Protein AF-A0A5J5B5D8-F1 (afdb_monomer)

pLDDT: mean 81.41, std 15.1, range [39.22, 98.0]

Foldseek 3Di:
DDDDPDDPVVVVVVVVVVVVVVVDDPDDDDDQPPQLCVLPVVLVVDPDDDPDDDDLVVVLCQQPVLVVVVQPPDDPDDPDPQDDQDADAAQVVLVLLQAAEAEDPPGSHQLDWDDDPRYTYGHADEDDPNVLSSLSSLLSVLVPDPPVDASSSLLSLVNVLRHLQALVSQVVCVVNNNYHYPVPGSRVVNVSSVSSNPPRDDDSVRRRCSVVRVVSVVSSPPPVSSVVSVCCVPQVPDPVSVVVVVVVVVVVVVVVVVVVVVVVD

Radius of gyration: 27.46 Å; Cα contacts (8 Å, |Δi|>4): 261; chains: 1; bounding box: 63×44×117 Å

Solvent-accessible surface area (backbone atoms only — not comparable to full-atom values): 15504 Å² total; per-residue (Å²): 136,83,83,81,81,76,53,77,68,58,55,50,53,51,51,55,49,54,62,46,55,80,76,46,75,76,96,68,88,80,76,73,56,67,71,57,39,73,74,46,55,68,57,74,52,76,90,70,81,84,88,66,100,57,65,70,66,49,54,52,44,66,58,38,50,61,38,59,75,69,48,76,76,88,72,95,74,64,100,66,78,83,74,75,76,68,77,58,66,30,46,61,56,36,43,57,31,43,40,40,78,41,55,36,86,85,62,87,22,77,73,53,68,46,73,56,98,56,33,43,28,33,29,58,41,80,43,45,89,60,46,63,30,55,52,52,52,51,35,51,53,49,69,66,47,63,88,90,57,78,44,64,66,47,45,46,41,46,52,48,19,40,33,20,72,36,32,75,21,34,50,47,38,35,75,54,55,28,36,46,73,68,71,80,46,39,52,60,54,13,51,50,34,46,54,66,41,48,80,61,87,80,55,74,92,64,44,83,57,51,66,47,30,52,52,51,47,58,51,50,70,35,62,67,43,28,50,51,31,46,47,43,60,74,40,66,70,41,75,65,48,49,50,52,50,51,52,53,52,52,52,52,53,52,50,54,53,52,52,53,51,67,74,77,105

Mean predicted aligned error: 12.09 Å

InterPro domains:
  IPR004158 Protein of unknown function DUF247, plant [PF03140] (29-57)
  IPR004158 Protein of unknown function DUF247, plant [PF03140] (78-254)
  IPR004158 Protein of unknown function DUF247, plant [PTHR31170] (82-265)

Structure (mmCIF, N/CA/C/O backbone):
data_AF-A0A5J5B5D8-F1
#
_entry.id   AF-A0A5J5B5D8-F1
#
loop_
_atom_site.group_PDB
_atom_site.id
_atom_site.type_symbol
_atom_site.label_atom_id
_atom_site.label_alt_id
_atom_site.la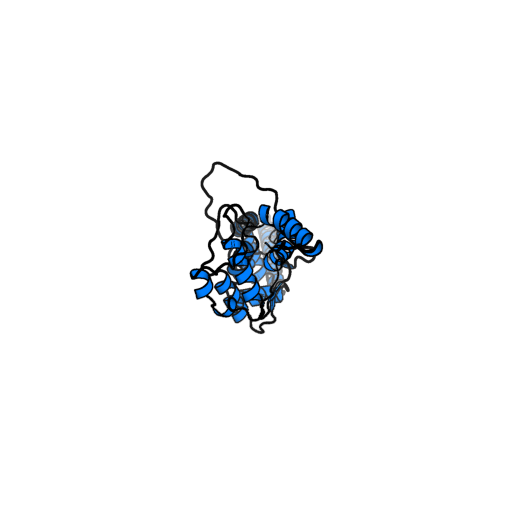bel_comp_id
_atom_site.label_asym_id
_atom_site.label_entity_id
_atom_site.label_seq_id
_atom_site.pdbx_PDB_ins_code
_atom_site.Cartn_x
_atom_site.Cartn_y
_atom_site.Cartn_z
_atom_site.occupancy
_atom_site.B_iso_or_equiv
_atom_site.auth_seq_id
_atom_site.auth_comp_id
_atom_site.auth_asym_id
_atom_site.auth_atom_id
_atom_site.pdbx_PDB_model_num
ATOM 1 N N . MET A 1 1 ? 31.562 15.566 -61.104 1.00 39.22 1 MET A N 1
ATOM 2 C CA . MET A 1 1 ? 30.805 16.076 -59.943 1.00 39.22 1 MET A CA 1
ATOM 3 C C . MET A 1 1 ? 29.350 15.753 -60.197 1.00 39.22 1 MET A C 1
ATOM 5 O O . MET A 1 1 ? 28.747 16.382 -61.049 1.00 39.22 1 MET A O 1
ATOM 9 N N . THR A 1 2 ? 28.842 14.687 -59.589 1.00 39.53 2 THR A N 1
ATOM 10 C CA . THR A 1 2 ? 27.428 14.305 -59.672 1.00 39.53 2 THR A CA 1
ATOM 11 C C . THR A 1 2 ? 26.681 15.023 -58.555 1.00 39.53 2 THR A C 1
ATOM 13 O O . THR A 1 2 ? 26.958 14.767 -57.385 1.00 39.53 2 THR A O 1
ATOM 16 N N . GLU A 1 3 ? 25.791 15.947 -58.915 1.00 50.03 3 GLU A N 1
ATOM 17 C CA . GLU A 1 3 ? 24.854 16.582 -57.986 1.00 50.03 3 GLU A CA 1
ATOM 18 C C . GLU A 1 3 ? 23.903 15.518 -57.426 1.00 50.03 3 GLU A C 1
ATOM 20 O O . GLU A 1 3 ? 23.152 14.884 -58.165 1.00 50.03 3 GLU A O 1
ATOM 25 N N . GLN A 1 4 ? 23.961 15.293 -56.113 1.00 52.03 4 GLN A N 1
ATOM 26 C CA . GLN A 1 4 ? 22.942 14.534 -55.395 1.00 52.03 4 GLN A CA 1
ATOM 27 C C . GLN A 1 4 ? 21.689 15.405 -55.286 1.00 52.03 4 GLN A C 1
ATOM 29 O O . GLN A 1 4 ? 21.619 16.305 -54.451 1.00 52.03 4 GLN A O 1
ATOM 34 N N . THR A 1 5 ? 20.692 15.148 -56.130 1.00 54.69 5 THR A N 1
ATOM 35 C CA . THR A 1 5 ? 19.353 15.721 -55.971 1.00 54.69 5 THR A CA 1
ATOM 36 C C . THR A 1 5 ? 18.637 14.967 -54.853 1.00 54.69 5 THR A C 1
ATOM 38 O O . THR A 1 5 ? 18.134 13.866 -55.071 1.00 54.69 5 THR A O 1
ATOM 41 N N . SER A 1 6 ? 18.657 15.528 -53.642 1.00 61.41 6 SER A N 1
ATOM 42 C CA . SER A 1 6 ? 17.895 15.012 -52.498 1.00 61.41 6 SER A CA 1
ATOM 43 C C . SER A 1 6 ? 16.389 15.126 -52.776 1.00 61.41 6 SER A C 1
ATOM 45 O O . SER A 1 6 ? 15.934 16.153 -53.283 1.00 61.41 6 SER A O 1
ATOM 47 N N . ASP A 1 7 ? 15.624 14.071 -52.488 1.00 76.19 7 ASP A N 1
ATOM 48 C CA . ASP A 1 7 ? 14.173 14.020 -52.709 1.00 76.19 7 ASP A CA 1
ATOM 49 C C . ASP A 1 7 ? 13.466 15.022 -51.763 1.00 76.19 7 ASP A C 1
ATOM 51 O O . ASP A 1 7 ? 13.840 15.126 -50.586 1.00 76.19 7 ASP A O 1
ATOM 55 N N . PRO A 1 8 ? 12.450 15.776 -52.222 1.00 67.62 8 PRO A N 1
ATOM 56 C CA . PRO A 1 8 ? 11.652 16.664 -51.370 1.00 67.62 8 PRO A CA 1
ATOM 57 C C . PRO A 1 8 ? 11.069 15.997 -50.112 1.00 67.62 8 PRO A C 1
ATOM 59 O O . PRO A 1 8 ? 10.838 16.687 -49.117 1.00 67.62 8 PRO A O 1
ATOM 62 N N . ILE A 1 9 ? 10.848 14.677 -50.114 1.00 62.62 9 ILE A N 1
ATOM 63 C CA . ILE A 1 9 ? 10.417 13.938 -48.918 1.00 62.62 9 ILE A CA 1
ATOM 64 C C . ILE A 1 9 ? 11.554 13.839 -47.891 1.00 62.62 9 ILE A C 1
ATOM 66 O O . ILE A 1 9 ? 11.313 14.070 -46.707 1.00 62.62 9 ILE A O 1
ATOM 70 N N . SER A 1 10 ? 12.791 13.557 -48.320 1.00 57.12 10 SER A N 1
ATOM 71 C CA . SER A 1 10 ? 13.953 13.510 -47.415 1.00 57.12 10 SER A CA 1
ATOM 72 C C . SER A 1 10 ? 14.243 14.865 -46.775 1.00 57.12 10 SER A C 1
ATOM 74 O O . SER A 1 10 ? 14.475 14.922 -45.573 1.00 57.12 10 SER A O 1
ATOM 76 N N . ILE A 1 11 ? 14.122 15.956 -47.538 1.00 66.44 11 ILE A N 1
ATOM 77 C CA . ILE A 1 11 ? 14.364 17.317 -47.032 1.00 66.44 11 ILE A CA 1
ATOM 78 C C . ILE A 1 11 ? 13.383 17.664 -45.901 1.00 66.44 11 ILE A C 1
ATOM 80 O O . ILE A 1 11 ? 13.790 18.206 -44.879 1.00 66.44 11 ILE A O 1
ATOM 84 N N . ARG A 1 12 ? 12.105 17.284 -46.038 1.00 67.44 12 ARG A N 1
ATOM 85 C CA . ARG A 1 12 ? 11.085 17.522 -45.002 1.00 67.44 12 ARG A CA 1
ATOM 86 C C . ARG A 1 12 ? 11.309 16.710 -43.733 1.00 67.44 12 ARG A C 1
ATOM 88 O O . ARG A 1 12 ? 11.132 17.240 -42.644 1.00 67.44 12 ARG A O 1
ATOM 95 N N . ILE A 1 13 ? 11.707 15.445 -43.865 1.00 65.94 13 ILE A N 1
ATOM 96 C CA . ILE A 1 13 ? 12.023 14.605 -42.703 1.00 65.94 13 ILE A CA 1
ATOM 97 C C . ILE A 1 13 ? 13.244 15.168 -41.969 1.00 65.94 13 ILE A C 1
ATOM 99 O O . ILE A 1 13 ? 13.236 15.231 -40.743 1.00 65.94 13 ILE A O 1
ATOM 103 N N . ASP A 1 14 ? 14.267 15.609 -42.700 1.00 69.12 14 ASP A N 1
ATOM 104 C CA . ASP A 1 14 ? 15.473 16.192 -42.111 1.00 69.12 14 ASP A CA 1
ATOM 105 C C . ASP A 1 14 ? 15.182 17.527 -41.406 1.00 69.12 14 ASP A C 1
ATOM 107 O O . ASP A 1 14 ? 15.700 17.768 -40.315 1.00 69.12 14 ASP A O 1
ATOM 111 N N . GLU A 1 15 ? 14.312 18.370 -41.972 1.00 71.31 15 GLU A N 1
ATOM 112 C CA . GLU A 1 15 ? 13.832 19.607 -41.339 1.00 71.31 15 GLU A CA 1
ATOM 113 C C . GLU A 1 15 ? 13.012 19.322 -40.068 1.00 71.31 15 GLU A C 1
ATOM 115 O O . GLU A 1 15 ? 13.286 19.902 -39.011 1.00 71.31 15 GLU A O 1
ATOM 120 N N . ASP A 1 16 ? 12.069 18.375 -40.125 1.00 65.50 16 ASP A N 1
ATOM 121 C CA . ASP A 1 16 ? 11.261 17.955 -38.972 1.00 65.50 16 ASP A CA 1
ATOM 122 C C . ASP A 1 16 ? 12.144 17.352 -37.858 1.00 65.50 16 ASP A C 1
ATOM 124 O O . ASP A 1 16 ? 11.977 17.662 -36.672 1.00 65.50 16 ASP A O 1
ATOM 128 N N . LEU A 1 17 ? 13.150 16.545 -38.220 1.00 56.44 17 LEU A N 1
ATOM 129 C CA . LEU A 1 17 ? 14.136 15.982 -37.290 1.00 56.44 17 LEU A CA 1
ATOM 130 C C . LEU A 1 17 ? 15.078 17.047 -36.715 1.00 56.44 17 LEU A C 1
ATOM 132 O O . LEU A 1 17 ? 15.439 16.964 -35.538 1.00 56.44 17 LEU A O 1
ATOM 136 N N . ALA A 1 18 ? 15.466 18.058 -37.495 1.00 63.94 18 ALA A N 1
ATOM 137 C CA . ALA A 1 18 ? 16.314 19.155 -37.033 1.00 63.94 18 ALA A CA 1
ATOM 138 C C . ALA A 1 18 ? 15.607 19.994 -35.959 1.00 63.94 18 ALA A C 1
ATOM 140 O O . ALA A 1 18 ? 16.215 20.310 -34.929 1.00 63.94 18 ALA A O 1
ATOM 141 N N . HIS A 1 19 ? 14.310 20.268 -36.145 1.00 60.00 19 HIS A N 1
ATOM 142 C CA . HIS A 1 19 ? 13.475 20.942 -35.151 1.00 60.00 19 HIS A CA 1
ATOM 143 C C . HIS A 1 19 ? 13.310 20.111 -33.869 1.00 60.00 19 HIS A C 1
ATOM 145 O O . HIS A 1 19 ? 13.460 20.651 -32.768 1.00 60.00 19 HIS A O 1
ATOM 151 N N . LEU A 1 20 ? 13.119 18.793 -33.990 1.00 51.50 20 LEU A N 1
ATOM 152 C CA . LEU A 1 20 ? 13.069 17.868 -32.851 1.00 51.50 20 LEU A CA 1
ATOM 153 C C . LEU A 1 20 ? 14.421 17.755 -32.117 1.00 51.50 20 LEU A C 1
ATOM 155 O O . LEU A 1 20 ? 14.445 17.683 -30.887 1.00 51.50 20 LEU A O 1
ATOM 159 N N . SER A 1 21 ? 15.555 17.806 -32.826 1.00 51.94 21 SER A N 1
ATOM 160 C CA . SER A 1 21 ? 16.896 17.631 -32.234 1.00 51.94 21 SER A CA 1
ATOM 161 C C . SER A 1 21 ? 17.314 18.760 -31.284 1.00 51.94 21 SER A C 1
ATOM 163 O O . SER A 1 21 ? 18.118 18.540 -30.381 1.00 51.94 21 SER A O 1
ATOM 165 N N . SER A 1 22 ? 16.733 19.955 -31.441 1.00 51.44 22 SER A N 1
ATOM 166 C CA . SER A 1 22 ? 16.973 21.086 -30.533 1.00 51.44 22 SER A CA 1
ATOM 167 C C . SER A 1 22 ? 16.293 20.919 -29.166 1.00 51.44 22 SER A C 1
ATOM 169 O O . SER A 1 22 ? 16.703 21.552 -28.193 1.00 51.44 22 SER A O 1
ATOM 171 N N . THR A 1 23 ? 15.280 20.047 -29.082 1.00 51.31 23 THR A N 1
ATOM 172 C CA . THR A 1 23 ? 14.459 19.824 -27.877 1.00 51.31 23 THR A CA 1
ATOM 173 C C . THR A 1 23 ? 14.688 18.435 -27.266 1.00 51.31 23 THR A C 1
ATOM 175 O O . THR A 1 23 ? 14.514 18.240 -26.064 1.00 51.31 23 THR A O 1
ATOM 178 N N . ILE A 1 24 ? 15.118 17.458 -28.069 1.00 50.69 24 ILE A N 1
ATOM 179 C CA . ILE A 1 24 ? 15.308 16.071 -27.644 1.00 50.69 24 ILE A CA 1
ATOM 180 C C . ILE A 1 24 ? 16.773 15.851 -27.259 1.00 50.69 24 ILE A C 1
ATOM 182 O O . ILE A 1 24 ? 17.665 15.790 -28.104 1.00 50.69 24 ILE A O 1
ATOM 186 N N . SER A 1 25 ? 17.013 15.697 -25.953 1.00 53.78 25 SER A N 1
ATOM 187 C CA . SER A 1 25 ? 18.246 15.097 -25.429 1.00 53.78 25 SER A CA 1
ATOM 188 C C . SER A 1 25 ? 18.567 13.830 -26.226 1.00 53.78 25 SER A C 1
ATOM 190 O O . SER A 1 25 ? 17.670 13.013 -26.438 1.00 53.78 25 SER A O 1
ATOM 192 N N . LYS A 1 26 ? 19.821 13.683 -26.680 1.00 51.84 26 LYS A N 1
ATOM 193 C CA . LYS A 1 26 ? 20.288 12.563 -27.517 1.00 51.84 26 LYS A CA 1
ATOM 194 C C . LYS A 1 26 ? 19.641 11.234 -27.082 1.00 51.84 26 LYS A C 1
ATOM 196 O O . LYS A 1 26 ? 19.636 10.943 -25.883 1.00 51.84 26 LYS A O 1
ATOM 201 N N . PRO A 1 27 ? 19.121 10.416 -28.017 1.00 52.62 27 PRO A N 1
ATOM 202 C CA . PRO A 1 27 ? 18.518 9.139 -27.667 1.00 52.62 27 PRO A CA 1
ATOM 203 C C . PRO A 1 27 ? 19.563 8.267 -26.967 1.00 52.62 27 PRO A C 1
ATOM 205 O O . PRO A 1 27 ? 20.612 7.934 -27.521 1.00 52.62 27 PRO A O 1
ATOM 208 N N . HIS A 1 28 ? 19.283 7.934 -25.712 1.00 58.38 28 HIS A N 1
ATOM 209 C CA . HIS A 1 28 ? 20.161 7.159 -24.852 1.00 58.38 28 HIS A CA 1
ATOM 210 C C . HIS A 1 28 ? 19.354 6.024 -24.230 1.00 58.38 28 HIS A C 1
ATOM 212 O O . HIS A 1 28 ? 18.314 6.251 -23.618 1.00 58.38 28 HIS A O 1
ATOM 218 N N . ILE A 1 29 ? 19.842 4.793 -24.384 1.00 65.81 29 ILE A N 1
ATOM 219 C CA . ILE A 1 29 ? 19.325 3.650 -23.632 1.00 65.81 29 ILE A CA 1
ATOM 220 C C . ILE A 1 29 ? 19.958 3.731 -22.247 1.00 65.81 29 ILE A C 1
ATOM 222 O O . ILE A 1 29 ? 21.164 3.529 -22.087 1.00 65.81 29 ILE A O 1
ATOM 226 N N . PHE A 1 30 ? 19.157 4.089 -21.247 1.00 67.62 30 PHE A N 1
ATOM 227 C CA . PHE A 1 30 ? 19.654 4.233 -19.887 1.00 67.62 30 PHE A CA 1
ATOM 228 C C . PHE A 1 30 ? 19.947 2.869 -19.280 1.00 67.62 30 PHE A C 1
ATOM 230 O O . PHE A 1 30 ? 19.103 1.975 -19.249 1.00 67.62 30 PHE A O 1
ATOM 237 N N . ARG A 1 31 ? 21.166 2.716 -18.763 1.00 78.31 31 ARG A N 1
ATOM 238 C CA . ARG A 1 31 ? 21.542 1.520 -18.020 1.00 78.31 31 ARG A CA 1
ATOM 239 C C . ARG A 1 31 ? 21.007 1.631 -16.596 1.00 78.31 31 ARG A C 1
ATOM 241 O O . ARG A 1 31 ? 21.319 2.590 -15.891 1.00 78.31 31 ARG A O 1
ATOM 248 N N . VAL A 1 32 ? 20.242 0.631 -16.166 1.00 83.81 32 VAL A N 1
ATOM 249 C CA . VAL A 1 32 ? 19.737 0.536 -14.789 1.00 83.81 32 VAL A CA 1
ATOM 250 C C . VAL A 1 32 ? 20.922 0.539 -13.808 1.00 83.81 32 VAL A C 1
ATOM 252 O O . VAL A 1 32 ? 21.857 -0.251 -13.993 1.00 83.81 32 VAL A O 1
ATOM 255 N N . PRO A 1 33 ? 20.917 1.390 -12.761 1.00 84.62 33 PRO A N 1
ATOM 256 C CA . PRO A 1 33 ? 21.964 1.393 -11.746 1.00 84.62 33 PRO A CA 1
ATOM 257 C C . PRO A 1 33 ? 22.171 0.010 -11.119 1.00 84.62 33 PRO A C 1
ATOM 259 O O . PRO A 1 33 ? 21.209 -0.654 -10.731 1.00 84.62 33 PRO A O 1
ATOM 262 N N . ALA A 1 34 ? 23.433 -0.395 -10.936 1.00 85.38 34 ALA A N 1
ATOM 263 C CA . ALA A 1 34 ? 23.787 -1.734 -10.449 1.00 85.38 34 ALA A CA 1
ATOM 264 C C . ALA A 1 34 ? 23.092 -2.111 -9.127 1.00 85.38 34 ALA A C 1
ATOM 266 O O . ALA A 1 34 ? 22.677 -3.252 -8.950 1.00 85.38 34 ALA A O 1
ATOM 267 N N . ARG A 1 35 ? 22.899 -1.141 -8.220 1.00 86.06 35 ARG A N 1
ATOM 268 C CA . ARG A 1 35 ? 22.212 -1.363 -6.937 1.00 86.06 35 ARG A CA 1
ATOM 269 C C . ARG A 1 35 ? 20.751 -1.796 -7.079 1.00 86.06 35 ARG A C 1
ATOM 271 O O . ARG A 1 35 ? 20.292 -2.553 -6.237 1.00 86.06 35 ARG A O 1
ATOM 278 N N . LEU A 1 36 ? 20.048 -1.315 -8.108 1.00 84.19 36 LEU A N 1
ATOM 279 C CA . LEU A 1 36 ? 18.663 -1.702 -8.381 1.00 84.19 36 LEU A CA 1
ATOM 280 C C . LEU A 1 36 ? 18.622 -3.062 -9.084 1.00 84.19 36 LEU A C 1
ATOM 282 O O . LEU A 1 36 ? 17.852 -3.931 -8.687 1.00 84.19 36 LEU A O 1
ATOM 286 N N . ARG A 1 37 ? 19.507 -3.269 -10.072 1.00 85.81 37 ARG A N 1
ATOM 287 C CA . ARG A 1 37 ? 19.589 -4.525 -10.834 1.00 85.81 37 ARG A CA 1
ATOM 288 C C . ARG A 1 37 ? 19.916 -5.737 -9.956 1.00 85.81 37 ARG A C 1
ATOM 290 O O . ARG A 1 37 ? 19.395 -6.811 -10.217 1.00 85.81 37 ARG A O 1
ATOM 297 N N . LEU A 1 38 ? 20.723 -5.566 -8.904 1.00 87.19 38 LEU A N 1
ATOM 298 C CA . LEU A 1 38 ? 21.093 -6.656 -7.989 1.00 87.19 38 LEU A CA 1
ATOM 299 C C . LEU A 1 38 ? 19.892 -7.254 -7.228 1.00 87.19 38 LEU A C 1
ATOM 301 O O . LEU A 1 38 ? 19.964 -8.397 -6.795 1.00 87.19 38 LEU A O 1
ATOM 305 N N . GLU A 1 39 ? 18.809 -6.498 -7.030 1.00 86.69 39 GLU A N 1
ATOM 306 C CA . GLU A 1 39 ? 17.638 -6.978 -6.277 1.00 86.69 39 GLU A CA 1
ATOM 307 C C . GLU A 1 39 ? 16.778 -7.961 -7.075 1.00 86.69 39 GLU A C 1
ATOM 309 O O . GLU A 1 39 ? 16.204 -8.895 -6.510 1.00 86.69 39 GLU A O 1
ATOM 314 N N . ASN A 1 40 ? 16.664 -7.735 -8.383 1.00 84.31 40 ASN A N 1
ATOM 315 C CA . ASN A 1 40 ? 15.938 -8.595 -9.306 1.00 84.31 40 ASN A CA 1
ATOM 316 C C . ASN A 1 40 ? 16.436 -8.327 -10.731 1.00 84.31 40 ASN A C 1
ATOM 318 O O . ASN A 1 40 ? 15.986 -7.384 -11.377 1.00 84.31 40 ASN A O 1
ATOM 322 N N . GLU A 1 41 ? 17.387 -9.128 -11.206 1.00 86.94 41 GLU A N 1
ATOM 323 C CA . G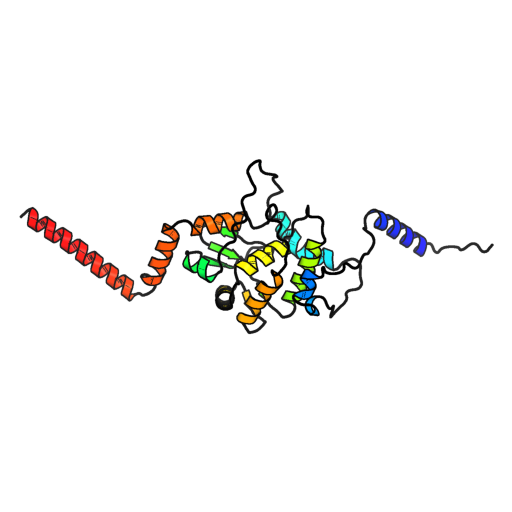LU A 1 41 ? 17.975 -8.928 -12.531 1.00 86.94 41 GLU A CA 1
ATOM 324 C C . GLU A 1 41 ? 16.969 -9.188 -13.661 1.00 86.94 41 GLU A C 1
ATOM 326 O O . GLU A 1 41 ? 16.926 -8.414 -14.619 1.00 86.94 41 GLU A O 1
ATOM 331 N N . GLN A 1 42 ? 16.126 -10.212 -13.498 1.00 86.00 42 GLN A N 1
ATOM 332 C CA . GLN A 1 42 ? 15.108 -10.616 -14.472 1.00 86.00 42 GLN A CA 1
ATOM 333 C C . GLN A 1 42 ? 14.063 -9.518 -14.704 1.00 86.00 42 GLN A C 1
ATOM 335 O O . GLN A 1 42 ? 13.637 -9.311 -15.830 1.00 86.00 42 GLN A O 1
ATOM 340 N N . ALA A 1 43 ? 13.728 -8.720 -13.682 1.00 83.38 43 ALA A N 1
ATOM 341 C CA . ALA A 1 43 ? 12.796 -7.594 -13.829 1.00 83.38 43 ALA A CA 1
ATOM 342 C C . ALA A 1 43 ? 13.295 -6.467 -14.761 1.00 83.38 43 ALA A C 1
ATOM 344 O O . ALA A 1 43 ? 12.520 -5.588 -15.142 1.00 83.38 43 ALA A O 1
ATOM 345 N N . TYR A 1 44 ? 14.587 -6.470 -15.103 1.00 82.44 44 TYR A N 1
ATOM 346 C CA . TYR A 1 44 ? 15.208 -5.536 -16.047 1.00 82.44 44 TYR A CA 1
ATOM 347 C C . TYR A 1 44 ? 15.679 -6.230 -17.329 1.00 82.44 44 TYR A C 1
ATOM 349 O O . TYR A 1 44 ? 16.392 -5.618 -18.132 1.00 82.44 44 TYR A O 1
ATOM 357 N N . GLU A 1 45 ? 15.357 -7.511 -17.495 1.00 81.88 45 GLU A N 1
ATOM 358 C CA . GLU A 1 45 ? 15.532 -8.227 -18.746 1.00 81.88 45 GLU A CA 1
ATOM 359 C C . GLU A 1 45 ? 14.257 -8.026 -19.572 1.00 81.88 45 GLU A C 1
ATOM 361 O O . GLU A 1 45 ? 13.168 -8.388 -19.129 1.00 81.88 45 GLU A O 1
ATOM 366 N N . PRO A 1 46 ? 14.341 -7.353 -20.729 1.00 71.12 46 PRO A N 1
ATOM 367 C CA . PRO A 1 46 ? 13.145 -7.043 -21.487 1.00 71.12 46 PRO A CA 1
ATOM 368 C C . PRO A 1 46 ? 12.595 -8.314 -22.139 1.00 71.12 46 PRO A C 1
ATOM 370 O O . PRO A 1 46 ? 13.207 -8.857 -23.055 1.00 71.12 46 PRO A O 1
ATOM 373 N N . GLU A 1 47 ? 11.410 -8.750 -21.716 1.00 68.56 47 GLU A N 1
ATOM 374 C CA . GLU A 1 47 ? 10.665 -9.815 -22.406 1.00 68.56 47 GLU A CA 1
ATOM 375 C C . GLU A 1 47 ? 10.080 -9.316 -23.736 1.00 68.56 47 GLU A C 1
ATOM 377 O O . GLU A 1 47 ? 9.993 -10.051 -24.719 1.00 68.56 47 GLU A O 1
ATOM 382 N N . ILE A 1 48 ? 9.710 -8.032 -23.779 1.00 63.72 48 ILE A N 1
ATOM 383 C CA . ILE A 1 48 ? 9.189 -7.337 -24.955 1.00 63.72 48 ILE A CA 1
ATOM 384 C C . ILE A 1 48 ? 9.898 -5.984 -25.051 1.00 63.72 48 ILE A C 1
ATOM 386 O O . ILE A 1 48 ? 9.904 -5.203 -24.100 1.00 63.72 48 ILE A O 1
ATOM 390 N N . VAL A 1 49 ? 10.487 -5.685 -26.212 1.00 61.78 49 VAL A N 1
ATOM 391 C CA . VAL A 1 49 ? 11.127 -4.390 -26.485 1.00 61.78 49 VAL A CA 1
ATOM 392 C C . VAL A 1 49 ? 10.244 -3.592 -27.436 1.00 61.78 49 VAL A C 1
ATOM 394 O O . VAL A 1 49 ? 10.138 -3.913 -28.618 1.00 61.78 49 VAL A O 1
ATOM 397 N N . ALA A 1 50 ? 9.633 -2.521 -26.932 1.00 55.94 50 ALA A N 1
ATOM 398 C CA . ALA A 1 50 ? 8.961 -1.546 -27.781 1.00 55.94 50 ALA A CA 1
ATOM 399 C C . ALA A 1 50 ? 10.008 -0.603 -28.399 1.00 55.94 50 ALA A C 1
ATOM 401 O O . ALA A 1 50 ? 10.609 0.218 -27.704 1.00 55.94 50 ALA A O 1
ATOM 402 N N . ILE A 1 51 ? 10.249 -0.736 -29.704 1.00 55.31 51 ILE A N 1
ATOM 403 C CA . ILE A 1 51 ? 11.174 0.124 -30.451 1.00 55.31 51 ILE A CA 1
ATOM 404 C C . ILE A 1 51 ? 10.384 1.322 -30.992 1.00 55.31 51 ILE A C 1
ATOM 406 O O . ILE A 1 51 ? 9.657 1.201 -31.974 1.00 55.31 51 ILE A O 1
ATOM 410 N N . GLY A 1 52 ? 10.517 2.478 -30.338 1.00 52.53 52 GLY A N 1
ATOM 411 C CA . GLY A 1 52 ? 9.899 3.735 -30.769 1.00 52.53 52 GLY A CA 1
ATOM 412 C C . GLY A 1 52 ? 10.093 4.879 -29.759 1.00 52.53 52 GLY A C 1
ATOM 413 O O . GLY A 1 52 ? 10.411 4.610 -28.599 1.00 52.53 52 GLY A O 1
ATOM 414 N N . PRO A 1 53 ? 9.904 6.155 -30.154 1.00 48.84 53 PRO A N 1
ATOM 415 C CA . PRO A 1 53 ? 10.288 7.316 -29.336 1.00 48.84 53 PRO A CA 1
ATOM 416 C C . PRO A 1 53 ? 9.477 7.535 -28.044 1.00 48.84 53 PRO A C 1
ATOM 418 O O . PRO A 1 53 ? 9.788 8.458 -27.297 1.00 48.84 53 PRO A O 1
ATOM 421 N N . TYR A 1 54 ? 8.428 6.746 -27.775 1.00 51.19 54 TYR A N 1
ATOM 422 C CA . TYR A 1 54 ? 7.301 7.244 -26.974 1.00 51.19 54 TYR A CA 1
ATOM 423 C C . TYR A 1 54 ? 6.914 6.453 -25.716 1.00 51.19 54 TYR A C 1
ATOM 425 O O . TYR A 1 54 ? 6.048 6.904 -24.981 1.00 51.19 54 TYR A O 1
ATOM 433 N N . HIS A 1 55 ? 7.512 5.313 -25.379 1.00 56.25 55 HIS A N 1
ATOM 434 C CA . HIS A 1 55 ? 6.824 4.425 -24.422 1.00 56.25 55 HIS A CA 1
ATOM 435 C C . HIS A 1 55 ? 7.054 4.716 -22.927 1.00 56.25 55 HIS A C 1
ATOM 437 O O . HIS A 1 55 ? 6.114 4.631 -22.143 1.00 56.25 55 HIS A O 1
ATOM 443 N N . HIS A 1 56 ? 8.260 5.103 -22.504 1.00 56.81 56 HIS A N 1
ATOM 444 C CA . HIS A 1 56 ? 8.558 5.226 -21.065 1.00 56.81 56 HIS A CA 1
ATOM 445 C C . HIS A 1 56 ? 8.052 6.540 -20.455 1.00 56.81 56 HIS A C 1
ATOM 447 O O . HIS A 1 56 ? 7.497 6.537 -19.357 1.00 56.81 56 HIS A O 1
ATOM 453 N N . GLY A 1 57 ? 8.194 7.649 -21.190 1.00 62.88 57 GLY A N 1
ATOM 454 C CA . GLY A 1 57 ? 7.671 8.950 -20.772 1.00 62.88 57 GLY A CA 1
ATOM 455 C C . GLY A 1 57 ? 6.147 8.955 -20.685 1.00 62.88 57 GLY A C 1
ATOM 456 O O . GLY A 1 57 ? 5.615 9.415 -19.686 1.00 62.88 57 GLY A O 1
ATOM 457 N N . LEU A 1 58 ? 5.455 8.356 -21.664 1.00 64.75 58 LEU A N 1
ATOM 458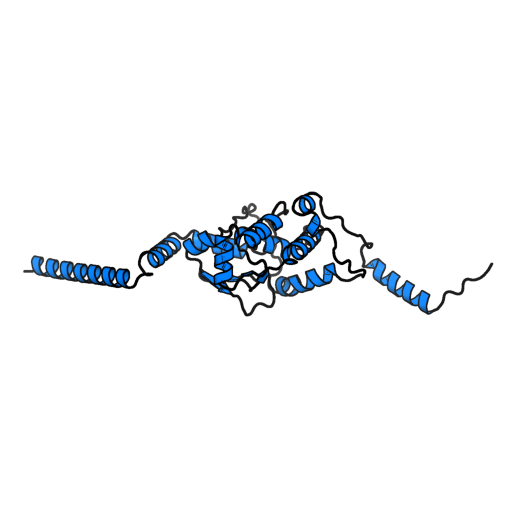 C CA . LEU A 1 58 ? 3.990 8.315 -21.689 1.00 64.75 58 LEU A CA 1
ATOM 459 C C . LEU A 1 58 ? 3.397 7.491 -20.544 1.00 64.75 58 LEU A C 1
ATOM 461 O O . LEU A 1 58 ? 2.424 7.925 -19.942 1.00 64.75 58 LEU A O 1
ATOM 465 N N . ILE A 1 59 ? 3.962 6.323 -20.207 1.00 65.88 59 ILE A N 1
ATOM 466 C CA . ILE A 1 59 ? 3.453 5.530 -19.072 1.00 65.88 59 ILE A CA 1
ATOM 467 C C . ILE A 1 59 ? 3.659 6.303 -17.767 1.00 65.88 59 ILE A C 1
ATOM 469 O O . ILE A 1 59 ? 2.730 6.416 -16.971 1.00 65.88 59 ILE A O 1
ATOM 473 N N . HIS A 1 60 ? 4.848 6.879 -17.558 1.00 74.44 60 HIS A N 1
ATOM 474 C CA . HIS A 1 60 ? 5.106 7.708 -16.378 1.00 74.44 60 HIS A CA 1
ATOM 475 C C . HIS A 1 60 ? 4.155 8.911 -16.313 1.00 74.44 60 HIS A C 1
ATOM 477 O O . HIS A 1 60 ? 3.562 9.160 -15.266 1.00 74.44 60 HIS A O 1
ATOM 483 N N . GLU A 1 61 ? 3.936 9.594 -17.437 1.00 72.50 61 GLU A N 1
ATOM 484 C CA . GLU A 1 61 ? 3.022 10.729 -17.555 1.00 72.50 61 GLU A CA 1
ATOM 485 C C . GLU A 1 61 ? 1.567 10.328 -17.290 1.00 72.50 61 GLU A C 1
ATOM 487 O O . GLU A 1 61 ? 0.889 11.002 -16.524 1.00 72.50 61 GLU A O 1
ATOM 492 N N . VAL A 1 62 ? 1.084 9.201 -17.815 1.00 72.25 62 VAL A N 1
ATOM 493 C CA . VAL A 1 62 ? -0.274 8.698 -17.538 1.00 72.25 62 VAL A CA 1
ATOM 494 C C . VAL A 1 62 ? -0.453 8.367 -16.055 1.00 72.25 62 VAL A C 1
ATOM 496 O O . VAL A 1 62 ? -1.468 8.732 -15.466 1.00 72.25 62 VAL A O 1
ATOM 499 N N . PHE A 1 63 ? 0.534 7.724 -15.424 1.00 71.56 63 PHE A N 1
ATOM 500 C CA . PHE A 1 63 ? 0.479 7.412 -13.991 1.00 71.56 63 PHE A CA 1
ATOM 501 C C . PHE A 1 63 ? 0.548 8.667 -13.108 1.00 71.56 63 PHE A C 1
ATOM 503 O O . PHE A 1 63 ? -0.097 8.719 -12.057 1.00 71.56 63 PHE A O 1
ATOM 510 N N . CYS A 1 64 ? 1.338 9.666 -13.512 1.00 78.81 64 CYS A N 1
ATOM 511 C CA . CYS A 1 64 ? 1.710 10.783 -12.647 1.00 78.81 64 CYS A CA 1
ATOM 512 C C . CYS A 1 64 ? 0.975 12.093 -12.934 1.00 78.81 64 CYS A C 1
ATOM 514 O O . CYS A 1 64 ? 0.884 12.906 -12.022 1.00 78.81 64 CYS A O 1
ATOM 516 N N . SER A 1 65 ? 0.463 12.335 -14.142 1.00 75.19 65 SER A N 1
ATOM 517 C CA . SER A 1 65 ? -0.153 13.618 -14.537 1.00 75.19 65 SER A CA 1
ATOM 518 C C . SER A 1 65 ? -1.356 13.967 -13.665 1.00 75.19 65 SER A C 1
ATOM 520 O O . SER A 1 65 ? -1.373 15.023 -13.034 1.00 75.19 65 SER A O 1
ATOM 522 N N . SER A 1 66 ? -2.298 13.033 -13.518 1.00 75.88 66 SER A N 1
ATOM 523 C CA . SER A 1 66 ? -3.473 13.212 -12.661 1.00 75.88 66 SER A CA 1
ATOM 524 C C . SER A 1 66 ? -3.108 13.407 -11.188 1.00 75.88 66 SER A C 1
ATOM 526 O O . SER A 1 66 ? -3.796 14.133 -10.477 1.00 75.88 66 SER A O 1
ATOM 528 N N . PHE A 1 67 ? -2.006 12.812 -10.719 1.00 79.19 67 PHE A N 1
ATOM 529 C CA . PHE A 1 67 ? -1.520 13.018 -9.354 1.00 79.19 67 PHE A CA 1
ATOM 530 C C . PHE A 1 67 ? -0.804 14.360 -9.179 1.00 79.19 67 PHE A C 1
ATOM 532 O O . PHE A 1 67 ? -1.007 15.043 -8.177 1.00 79.19 67 PHE A O 1
ATOM 539 N N . ALA A 1 68 ? 0.013 14.762 -10.151 1.00 76.06 68 ALA A N 1
ATOM 540 C CA . ALA A 1 68 ? 0.783 15.999 -10.114 1.00 76.06 68 ALA A CA 1
ATOM 541 C C . ALA A 1 68 ? -0.122 17.236 -10.016 1.00 76.06 68 ALA A C 1
ATOM 543 O O . ALA A 1 68 ? 0.243 18.196 -9.344 1.00 76.06 68 ALA A O 1
ATOM 544 N N . GLU A 1 69 ? -1.313 17.193 -10.620 1.00 73.19 69 GLU A N 1
ATOM 545 C CA . GLU A 1 69 ? -2.337 18.239 -10.491 1.00 73.19 69 GLU A CA 1
ATOM 546 C C . GLU A 1 69 ? -2.967 18.306 -9.087 1.00 73.19 69 GLU A C 1
ATOM 548 O O . GLU A 1 69 ? -3.402 19.371 -8.647 1.00 73.19 69 GLU A O 1
ATOM 553 N N . MET A 1 70 ? -3.011 17.183 -8.360 1.00 71.69 70 MET A N 1
ATOM 554 C CA . MET A 1 70 ? -3.591 17.099 -7.011 1.00 71.69 70 MET A CA 1
ATOM 555 C C . MET A 1 70 ? -2.613 17.501 -5.909 1.00 71.69 70 MET A C 1
ATOM 557 O O . MET A 1 70 ? -3.029 17.902 -4.815 1.00 71.69 70 MET A O 1
ATOM 561 N N . VAL A 1 71 ? -1.311 17.366 -6.161 1.00 69.19 71 VAL A N 1
ATOM 562 C CA . VAL A 1 71 ? -0.281 17.780 -5.211 1.00 69.19 71 VAL A CA 1
ATOM 563 C C . VAL A 1 71 ? -0.180 19.308 -5.257 1.00 69.19 71 VAL A C 1
ATOM 565 O O . VAL A 1 71 ? 0.045 19.874 -6.326 1.00 69.19 71 VAL A O 1
ATOM 568 N N . PRO A 1 72 ? -0.341 20.016 -4.121 1.00 60.31 72 PRO A N 1
ATOM 569 C CA . PRO A 1 72 ? -0.271 21.470 -4.120 1.00 60.31 72 PRO A CA 1
ATOM 570 C C . PRO A 1 72 ? 1.068 21.950 -4.701 1.00 60.31 72 PRO A C 1
ATOM 572 O O . PRO A 1 72 ? 2.106 21.338 -4.419 1.00 60.31 72 PRO A O 1
ATOM 575 N N . PRO A 1 73 ? 1.065 23.047 -5.484 1.00 54.19 73 PRO A N 1
ATOM 576 C CA . PRO A 1 73 ? 2.272 23.565 -6.104 1.00 54.19 73 PRO A CA 1
ATOM 577 C C . PRO A 1 73 ? 3.329 23.846 -5.041 1.00 54.19 73 PRO A C 1
ATOM 579 O O . PRO A 1 73 ? 3.031 24.308 -3.937 1.00 54.19 73 PRO A O 1
ATOM 582 N N . ARG A 1 74 ? 4.571 23.514 -5.400 1.00 57.75 74 ARG A N 1
ATOM 583 C CA . ARG A 1 74 ? 5.763 23.573 -4.553 1.00 57.75 74 ARG A CA 1
ATOM 584 C C . ARG A 1 74 ? 5.776 24.861 -3.735 1.00 57.75 74 ARG A C 1
ATOM 586 O O . ARG A 1 74 ? 6.002 25.937 -4.281 1.00 57.75 74 ARG A O 1
ATOM 593 N N . VAL A 1 75 ? 5.604 24.745 -2.423 1.00 46.44 75 VAL A N 1
ATOM 594 C CA . VAL A 1 75 ? 6.003 25.816 -1.518 1.00 46.44 75 VAL A CA 1
ATOM 595 C C . VAL A 1 75 ? 7.389 25.443 -1.001 1.00 46.44 75 VAL A C 1
ATOM 597 O O . VAL A 1 75 ? 7.501 24.462 -0.262 1.00 46.44 75 VAL A O 1
ATOM 600 N N . PRO A 1 76 ? 8.460 26.162 -1.374 1.00 45.56 76 PRO A N 1
ATOM 601 C CA . PRO A 1 76 ? 9.688 26.102 -0.606 1.00 45.56 76 PRO A CA 1
ATOM 602 C C . PRO A 1 76 ? 9.398 26.754 0.753 1.00 45.56 76 PRO A C 1
ATOM 604 O O . PRO A 1 76 ? 9.465 27.967 0.911 1.00 45.56 76 PRO A O 1
ATOM 607 N N . GLU A 1 77 ? 9.014 25.959 1.742 1.00 49.25 77 GLU A N 1
ATOM 608 C CA . GLU A 1 77 ? 9.001 26.366 3.148 1.00 49.25 77 GLU A CA 1
ATOM 609 C C . GLU A 1 77 ? 9.995 25.464 3.878 1.00 49.25 77 GLU A C 1
ATOM 611 O O . GLU A 1 77 ? 10.042 24.268 3.622 1.00 49.25 77 GLU A O 1
ATOM 616 N N . ARG A 1 78 ? 10.814 25.910 4.824 1.00 44.94 78 ARG A N 1
ATOM 617 C CA . ARG A 1 78 ? 11.073 27.202 5.472 1.00 44.94 78 ARG A CA 1
ATOM 618 C C . ARG A 1 78 ? 12.347 26.947 6.289 1.00 44.94 78 ARG A C 1
ATOM 620 O O . ARG A 1 78 ? 12.611 25.804 6.655 1.00 44.94 78 ARG A O 1
ATOM 627 N N . ASN A 1 79 ? 13.098 27.992 6.624 1.00 45.56 79 ASN A N 1
ATOM 628 C CA . ASN A 1 79 ? 14.165 27.928 7.626 1.00 45.56 79 ASN A CA 1
ATOM 629 C C . ASN A 1 79 ? 13.686 27.201 8.898 1.00 45.56 79 ASN A C 1
ATOM 631 O O . ASN A 1 79 ? 12.833 27.703 9.628 1.00 45.56 79 ASN A O 1
ATOM 635 N N . GLY A 1 80 ? 14.231 26.016 9.138 1.00 45.88 80 GLY A N 1
ATOM 636 C CA . GLY A 1 80 ? 13.916 25.140 10.260 1.00 45.88 80 GLY A CA 1
ATOM 637 C C . GLY A 1 80 ? 14.448 23.759 9.908 1.00 45.88 80 GLY A C 1
ATOM 638 O O . GLY A 1 80 ? 14.104 23.247 8.849 1.00 45.88 80 GLY A O 1
ATOM 639 N N . GLY A 1 81 ? 15.365 23.224 10.721 1.00 48.19 81 GLY A N 1
ATOM 640 C CA . GLY A 1 81 ? 16.144 22.023 10.398 1.00 48.19 81 GLY A CA 1
ATOM 641 C C . GLY A 1 81 ? 15.298 20.897 9.805 1.00 48.19 81 GLY A C 1
ATOM 642 O O . GLY A 1 81 ? 14.161 20.705 10.233 1.00 48.19 81 GLY A O 1
ATOM 643 N N . ASN A 1 82 ? 15.857 20.191 8.814 1.00 50.03 82 ASN A N 1
ATOM 644 C CA . ASN A 1 82 ? 15.185 19.106 8.100 1.00 50.03 82 ASN A CA 1
ATOM 645 C C . ASN A 1 82 ? 14.487 18.176 9.103 1.00 50.03 82 ASN A C 1
ATOM 647 O O . ASN A 1 82 ? 15.190 17.484 9.845 1.00 50.03 82 ASN A O 1
ATOM 651 N N . PRO A 1 83 ? 13.142 18.148 9.164 1.00 56.22 83 PRO A N 1
ATOM 652 C CA . PRO A 1 83 ? 12.471 17.160 9.981 1.00 56.22 83 PRO A CA 1
ATOM 653 C C . PRO A 1 83 ? 12.806 15.798 9.381 1.00 56.22 83 PRO A C 1
ATOM 655 O O . PRO A 1 83 ? 12.532 15.536 8.209 1.00 56.22 83 PRO A O 1
ATOM 658 N N . GLU A 1 84 ? 13.464 14.961 10.173 1.00 66.50 84 GLU A N 1
ATOM 659 C CA . GLU A 1 84 ? 13.740 13.577 9.819 1.00 66.50 84 GLU A CA 1
ATOM 660 C C . GLU A 1 84 ? 12.411 12.905 9.434 1.00 66.50 84 GLU A C 1
ATOM 662 O O . GLU A 1 84 ? 11.403 13.057 10.132 1.00 66.50 84 GLU A O 1
ATOM 667 N N . LEU A 1 85 ? 12.368 12.252 8.268 1.00 76.25 85 LEU A N 1
ATOM 668 C CA . LEU A 1 85 ? 11.139 11.652 7.754 1.00 76.25 85 LEU A CA 1
ATOM 669 C C . LEU A 1 85 ? 10.739 10.481 8.658 1.00 76.25 85 LEU A C 1
ATOM 671 O O . LEU A 1 85 ? 11.281 9.384 8.550 1.00 76.25 85 LEU A O 1
ATOM 675 N N . GLU A 1 86 ? 9.775 10.712 9.545 1.00 86.56 86 GLU A N 1
ATOM 676 C CA . GLU A 1 86 ? 9.218 9.662 10.392 1.00 86.56 86 GLU A CA 1
ATOM 677 C C . GLU A 1 86 ? 8.263 8.791 9.562 1.00 86.56 86 GLU A C 1
ATOM 679 O O . GLU A 1 86 ? 7.171 9.219 9.176 1.00 86.56 86 GLU A O 1
ATOM 684 N N . PHE A 1 87 ? 8.684 7.561 9.265 1.00 89.88 87 PHE A N 1
ATOM 685 C CA . PHE A 1 87 ? 7.858 6.600 8.537 1.00 89.88 87 PHE A CA 1
ATOM 686 C C . PHE A 1 87 ? 6.611 6.207 9.335 1.00 89.88 87 PHE A C 1
ATOM 688 O O . PHE A 1 87 ? 6.609 6.179 10.566 1.00 89.88 87 PHE A O 1
ATOM 695 N N . ILE A 1 88 ? 5.537 5.881 8.616 1.00 94.06 88 ILE A N 1
ATOM 696 C CA . ILE A 1 88 ? 4.356 5.257 9.218 1.00 94.06 88 ILE A CA 1
ATOM 697 C C . ILE A 1 88 ? 4.636 3.795 9.567 1.00 94.06 88 ILE A C 1
ATOM 699 O O . ILE A 1 88 ? 5.533 3.155 9.019 1.00 94.06 88 ILE A O 1
ATOM 703 N N . LYS A 1 89 ? 3.820 3.263 10.474 1.00 95.06 89 LYS A N 1
ATOM 704 C CA . LYS A 1 89 ? 3.813 1.843 10.841 1.00 95.06 89 LYS A CA 1
ATOM 705 C C . LYS A 1 89 ? 3.103 0.990 9.782 1.00 95.06 89 LYS A C 1
ATOM 707 O O . LYS A 1 89 ? 2.368 1.526 8.953 1.00 95.06 89 LYS A O 1
ATOM 712 N N . CYS A 1 90 ? 3.252 -0.333 9.851 1.00 96.75 90 CYS A N 1
ATOM 713 C CA . CYS A 1 90 ? 2.581 -1.246 8.922 1.00 96.75 90 CYS A CA 1
ATOM 714 C C . CYS A 1 90 ? 1.066 -1.347 9.162 1.00 96.75 90 CYS A C 1
ATOM 716 O O . CYS A 1 90 ? 0.551 -0.971 10.221 1.00 96.75 90 CYS A O 1
ATOM 718 N N . THR A 1 91 ? 0.338 -1.908 8.191 1.00 97.50 91 THR A N 1
ATOM 719 C CA . THR A 1 91 ? -1.132 -2.054 8.224 1.00 97.50 91 THR A CA 1
ATOM 720 C C . THR A 1 91 ? -1.642 -2.620 9.546 1.00 97.50 91 THR A C 1
ATOM 722 O O . THR A 1 91 ? -2.617 -2.124 10.120 1.00 97.50 91 THR A O 1
ATOM 725 N N . THR A 1 92 ? -0.995 -3.673 10.048 1.00 96.00 92 THR A N 1
ATOM 726 C CA . THR A 1 92 ? -1.362 -4.323 11.305 1.00 96.00 92 THR A CA 1
ATOM 727 C C . THR A 1 92 ? -1.324 -3.358 12.473 1.00 96.00 92 THR A C 1
ATOM 729 O O . THR A 1 92 ? -2.309 -3.255 13.205 1.00 96.00 92 THR A O 1
ATOM 732 N N . GLU A 1 93 ? -0.218 -2.643 12.622 1.00 95.44 93 GLU A N 1
ATOM 733 C CA . GLU A 1 93 ? 0.002 -1.722 13.728 1.00 95.44 93 GLU A CA 1
ATOM 734 C C . GLU A 1 93 ? -0.874 -0.475 13.616 1.00 95.44 93 GLU A C 1
ATOM 736 O O . GLU A 1 93 ? -1.438 -0.037 14.617 1.00 95.44 93 GLU A O 1
ATOM 741 N N . LEU A 1 94 ? -1.055 0.066 12.408 1.00 96.38 94 LEU A N 1
ATOM 742 C CA . LEU A 1 94 ? -1.947 1.205 12.174 1.00 96.38 94 LEU A CA 1
ATOM 743 C C . LEU A 1 94 ? -3.389 0.860 12.549 1.00 96.38 94 LEU A C 1
ATOM 745 O O . LEU A 1 94 ? -4.055 1.621 13.255 1.00 96.38 94 LEU A O 1
ATOM 749 N N . ARG A 1 95 ? -3.865 -0.322 12.148 1.00 94.44 95 ARG A N 1
ATOM 750 C CA . ARG A 1 95 ? -5.187 -0.817 12.546 1.00 94.44 95 ARG A CA 1
ATOM 751 C C . ARG A 1 95 ? -5.292 -0.973 14.062 1.00 94.44 95 ARG A C 1
ATOM 753 O O . ARG A 1 95 ? -6.313 -0.621 14.651 1.00 94.44 95 ARG A O 1
ATOM 760 N N . ASP A 1 96 ? -4.252 -1.495 14.702 1.00 90.94 96 ASP A N 1
ATOM 761 C CA . ASP A 1 96 ? -4.217 -1.669 16.156 1.00 90.94 96 ASP A CA 1
ATOM 762 C C . ASP A 1 96 ? -4.149 -0.313 16.897 1.00 90.94 96 ASP A C 1
ATOM 764 O O . ASP A 1 96 ? -4.646 -0.199 18.019 1.00 90.94 96 ASP A O 1
ATOM 768 N N . ALA A 1 97 ? -3.644 0.737 16.241 1.00 92.81 97 ALA A N 1
ATOM 769 C CA . ALA A 1 97 ? -3.693 2.131 16.689 1.00 92.81 97 ALA A CA 1
ATOM 770 C C . ALA A 1 97 ? -5.032 2.844 16.393 1.00 92.81 97 ALA A C 1
ATOM 772 O O . ALA A 1 97 ? -5.198 4.016 16.736 1.00 92.81 97 ALA A O 1
ATOM 773 N N . GLY A 1 98 ? -6.004 2.149 15.794 1.00 92.75 98 GLY A N 1
ATOM 774 C CA . GLY A 1 98 ? -7.350 2.666 15.536 1.00 92.75 98 GLY A CA 1
ATOM 775 C C . GLY A 1 98 ? -7.569 3.262 14.149 1.00 92.75 98 GLY A C 1
ATOM 776 O O . GLY A 1 98 ? -8.659 3.776 13.892 1.00 92.75 98 GLY A O 1
ATOM 777 N N . ILE A 1 99 ? -6.583 3.178 13.253 1.00 96.25 99 ILE A N 1
ATOM 778 C CA . ILE A 1 99 ? -6.755 3.605 11.864 1.00 96.25 99 ILE A CA 1
ATOM 779 C C . ILE A 1 99 ? -7.640 2.607 11.124 1.00 96.25 99 ILE A C 1
ATOM 781 O O . ILE A 1 99 ? -7.510 1.389 11.254 1.00 96.25 99 ILE A O 1
ATOM 785 N N . LYS A 1 100 ? -8.561 3.142 10.329 1.00 96.44 100 LYS A N 1
ATOM 786 C CA . LYS A 1 100 ? -9.425 2.368 9.440 1.00 96.44 100 LYS A CA 1
ATOM 787 C C . LYS A 1 100 ? -8.934 2.502 8.012 1.00 96.44 100 LYS A C 1
ATOM 789 O O . LYS A 1 100 ? -8.499 3.574 7.613 1.00 96.44 100 LYS A O 1
ATOM 794 N N . PHE A 1 101 ? -9.086 1.437 7.247 1.00 97.25 101 PHE A N 1
ATOM 795 C CA . PHE A 1 101 ? -8.734 1.392 5.836 1.00 97.25 101 PHE A CA 1
ATOM 796 C C . PHE A 1 101 ? -10.004 1.404 4.996 1.00 97.25 101 PHE A C 1
ATOM 798 O O . PHE A 1 101 ? -10.989 0.755 5.363 1.00 97.25 101 PHE A O 1
ATOM 805 N N . LYS A 1 102 ? -9.998 2.168 3.906 1.00 96.69 102 LYS A N 1
ATOM 806 C CA . LYS A 1 102 ? -11.081 2.199 2.920 1.00 96.69 102 LYS A CA 1
ATOM 807 C C . LYS A 1 102 ? -10.520 2.346 1.512 1.00 96.69 102 LYS A C 1
ATOM 809 O O . LYS A 1 102 ? -9.483 2.974 1.324 1.00 96.69 102 LYS A O 1
ATOM 814 N N . ILE A 1 103 ? -11.258 1.819 0.546 1.00 95.81 103 ILE A N 1
ATOM 815 C CA . ILE A 1 103 ? -11.000 2.058 -0.871 1.00 95.81 103 ILE A CA 1
ATOM 816 C C . ILE A 1 103 ? -11.331 3.520 -1.186 1.00 95.81 103 ILE A C 1
ATOM 818 O O . ILE A 1 103 ? -12.334 4.054 -0.700 1.00 95.81 103 ILE A O 1
ATOM 822 N N . LEU A 1 104 ? -10.484 4.162 -1.984 1.00 93.12 104 LEU A N 1
ATOM 823 C CA . LEU A 1 104 ? -10.784 5.437 -2.620 1.00 93.12 104 LEU A CA 1
ATOM 824 C C . LEU A 1 104 ? -11.322 5.170 -4.030 1.00 93.12 104 LEU A C 1
ATOM 826 O O . LEU A 1 104 ? -10.562 4.861 -4.936 1.00 93.12 104 LEU A O 1
ATOM 830 N N . THR A 1 105 ? -12.641 5.239 -4.205 1.00 83.44 105 THR A N 1
ATOM 831 C CA . THR A 1 105 ? -13.310 4.910 -5.479 1.00 83.44 105 THR A CA 1
ATOM 832 C C . THR A 1 105 ? -13.377 6.076 -6.465 1.00 83.44 105 THR A C 1
ATOM 834 O O . THR A 1 105 ? -13.640 5.861 -7.639 1.00 83.44 105 THR A O 1
ATOM 837 N N . GLU A 1 106 ? -13.171 7.307 -5.995 1.00 82.25 106 GLU A N 1
ATOM 838 C CA . GLU A 1 106 ? -13.354 8.538 -6.783 1.00 82.25 106 GLU A CA 1
ATOM 839 C C . GLU A 1 106 ? -12.031 9.129 -7.307 1.00 82.25 106 GLU A C 1
ATOM 841 O O . GLU A 1 106 ? -12.022 10.218 -7.876 1.00 82.25 106 GLU A O 1
ATOM 846 N N . SER A 1 107 ? -10.892 8.462 -7.094 1.00 76.88 107 SER A N 1
ATOM 847 C CA . SER A 1 107 ? -9.587 8.973 -7.526 1.00 76.88 107 SER A CA 1
ATOM 848 C C . SER A 1 107 ? -9.328 8.705 -9.004 1.00 76.88 107 SER A C 1
ATOM 850 O O . SER A 1 107 ? -9.487 7.582 -9.475 1.00 76.88 107 SER A O 1
ATOM 852 N N . THR A 1 108 ? -8.813 9.711 -9.709 1.00 79.12 108 THR A N 1
ATOM 853 C CA . THR A 1 108 ? -8.315 9.582 -11.089 1.00 79.12 108 THR A CA 1
ATOM 854 C C . THR A 1 108 ? -6.858 9.111 -11.163 1.00 79.12 108 THR A C 1
ATOM 856 O O . THR A 1 108 ? -6.344 8.880 -12.255 1.00 79.12 108 THR A O 1
ATOM 859 N N . SER A 1 109 ? -6.185 8.959 -10.016 1.00 86.31 109 SER A N 1
ATOM 860 C CA . SER A 1 109 ? -4.816 8.450 -9.921 1.00 86.31 109 SER A CA 1
ATOM 861 C C . SER A 1 109 ? -4.710 7.306 -8.919 1.00 86.31 109 SER A C 1
ATOM 863 O O . SER A 1 109 ? -5.233 7.392 -7.810 1.00 86.31 109 SER A O 1
ATOM 865 N N . LEU A 1 110 ? -3.943 6.279 -9.285 1.00 87.94 110 LEU A N 1
ATOM 866 C CA . LEU A 1 110 ? -3.531 5.181 -8.406 1.00 87.94 110 LEU A CA 1
ATOM 867 C C . LEU A 1 110 ? -2.644 5.653 -7.240 1.00 87.94 110 LEU A C 1
ATOM 869 O O . LEU A 1 110 ? -2.569 4.994 -6.208 1.00 87.94 110 LEU A O 1
ATOM 873 N N . LEU A 1 111 ? -2.008 6.817 -7.388 1.00 91.25 111 LEU A N 1
ATOM 874 C CA . LEU A 1 111 ? -1.097 7.405 -6.406 1.00 91.25 111 LEU A CA 1
ATOM 875 C C . LEU A 1 111 ? -1.836 8.262 -5.352 1.00 91.25 111 LEU A C 1
ATOM 877 O O . LEU A 1 111 ? -1.234 8.730 -4.390 1.00 91.25 111 LEU A O 1
ATOM 881 N N . ASP A 1 112 ? -3.147 8.493 -5.493 1.00 91.31 112 ASP A N 1
ATOM 882 C CA . ASP A 1 112 ? -3.891 9.406 -4.612 1.00 91.31 112 ASP A CA 1
ATOM 883 C C . ASP A 1 112 ? -4.220 8.784 -3.245 1.00 91.31 112 ASP A C 1
ATOM 885 O O . ASP A 1 112 ? -5.268 8.174 -3.049 1.00 91.31 112 ASP A O 1
ATOM 889 N N . ILE A 1 113 ? -3.340 8.968 -2.259 1.00 93.50 113 ILE A N 1
ATOM 890 C CA . ILE A 1 113 ? -3.548 8.476 -0.891 1.00 93.50 113 ILE A CA 1
ATOM 891 C C . ILE A 1 113 ? -4.008 9.604 0.032 1.00 93.50 113 ILE A C 1
ATOM 893 O O . ILE A 1 113 ? -3.318 10.608 0.226 1.00 93.50 113 ILE A O 1
ATOM 897 N N . LYS A 1 114 ? -5.147 9.397 0.703 1.00 94.12 114 LYS A N 1
ATOM 898 C CA . LYS A 1 114 ? -5.767 10.394 1.588 1.00 94.12 114 LYS A CA 1
ATOM 899 C C . LYS A 1 114 ? -5.914 9.879 3.010 1.00 94.12 114 LYS A C 1
ATOM 901 O O . LYS A 1 114 ? -6.290 8.734 3.242 1.00 94.12 114 LYS A O 1
ATOM 906 N N . PHE A 1 115 ? -5.680 10.754 3.985 1.00 95.56 115 PHE A N 1
ATOM 907 C CA . PHE A 1 115 ? -5.920 10.451 5.395 1.00 95.56 115 PHE A CA 1
ATOM 908 C C . PHE A 1 115 ? -6.805 11.507 6.050 1.00 95.56 115 PHE A C 1
ATOM 910 O O . PHE A 1 115 ? -6.414 12.666 6.195 1.00 95.56 115 PHE A O 1
ATOM 917 N N . GLU A 1 116 ? -7.986 11.080 6.492 1.00 95.06 116 GLU A N 1
ATOM 918 C CA . GLU A 1 116 ? -9.024 11.944 7.052 1.00 95.06 116 GLU A CA 1
ATOM 919 C C . GLU A 1 116 ? -9.643 11.281 8.284 1.00 95.06 116 GLU A C 1
ATOM 921 O O . GLU A 1 116 ? -10.171 10.172 8.214 1.00 95.06 116 GLU A O 1
ATOM 926 N N . ASN A 1 117 ? -9.605 11.965 9.431 1.00 90.62 117 ASN A N 1
ATOM 927 C CA . ASN A 1 117 ? -10.310 11.558 10.655 1.00 90.62 117 ASN A CA 1
ATOM 928 C C . ASN A 1 117 ? -10.051 10.102 11.107 1.00 90.62 117 ASN A C 1
ATOM 930 O O . ASN A 1 117 ? -10.958 9.415 11.577 1.00 90.62 117 ASN A O 1
ATOM 934 N N . GLY A 1 118 ? -8.807 9.624 10.987 1.00 93.88 118 GLY A N 1
ATOM 935 C CA . GLY A 1 118 ? -8.446 8.249 11.357 1.00 93.88 118 GLY A CA 1
ATOM 936 C C . GLY A 1 118 ? -8.784 7.204 10.291 1.00 93.88 118 GLY A C 1
ATOM 937 O O . GLY A 1 118 ? -8.693 6.010 10.564 1.00 93.88 118 GLY A O 1
ATOM 938 N N . VAL A 1 119 ? -9.181 7.626 9.091 1.00 97.06 119 VAL A N 1
ATOM 939 C CA . VAL A 1 119 ? -9.419 6.751 7.942 1.00 97.06 119 VAL A CA 1
ATOM 940 C C . VAL A 1 119 ? -8.350 7.015 6.888 1.00 97.06 119 VAL A C 1
ATOM 942 O O . VAL A 1 119 ? -8.237 8.133 6.389 1.00 97.06 119 VAL A O 1
ATOM 945 N N . LEU A 1 120 ? -7.584 5.982 6.554 1.00 98.00 120 LEU A N 1
ATOM 946 C CA . LEU A 1 120 ? -6.659 5.966 5.432 1.00 98.00 120 LEU A CA 1
ATOM 947 C C . LEU A 1 120 ? -7.395 5.409 4.207 1.00 98.00 120 LEU A C 1
ATOM 949 O O . LEU A 1 120 ? -7.862 4.267 4.219 1.00 98.00 120 LEU A O 1
ATOM 953 N N . LYS A 1 121 ? -7.553 6.253 3.190 1.00 96.81 121 LYS A N 1
ATOM 954 C CA . LYS A 1 121 ? -8.200 5.940 1.917 1.00 96.81 121 LYS A CA 1
ATOM 955 C C . LYS A 1 121 ? -7.116 5.724 0.865 1.00 96.81 121 LYS A C 1
ATOM 957 O O . LYS A 1 121 ? -6.280 6.607 0.679 1.00 96.81 121 LYS A O 1
ATOM 962 N N . ILE A 1 122 ? -7.132 4.561 0.225 1.00 96.44 122 ILE A N 1
ATOM 963 C CA . ILE A 1 122 ? -6.133 4.154 -0.770 1.00 96.44 122 ILE A CA 1
ATOM 964 C C . ILE A 1 122 ? -6.882 3.671 -2.021 1.00 96.44 122 ILE A C 1
ATOM 966 O O . ILE A 1 122 ? -7.862 2.931 -1.864 1.00 96.44 122 ILE A O 1
ATOM 970 N N . PRO A 1 123 ? -6.480 4.087 -3.234 1.00 94.44 123 PRO A N 1
ATOM 971 C CA . PRO A 1 123 ? -7.041 3.568 -4.473 1.00 94.44 123 PRO A CA 1
ATOM 972 C C . PRO A 1 123 ? -6.834 2.049 -4.564 1.00 94.44 123 PRO A C 1
ATOM 974 O O . PRO A 1 123 ? -5.828 1.541 -4.063 1.00 94.44 123 PRO A O 1
ATOM 977 N N . PRO A 1 124 ? -7.779 1.303 -5.157 1.00 94.12 124 PRO A N 1
ATOM 978 C CA . PRO A 1 124 ? -7.608 -0.129 -5.344 1.00 94.12 124 PRO A CA 1
ATOM 979 C C . PRO A 1 124 ? -6.486 -0.401 -6.355 1.00 94.12 124 PRO A C 1
ATOM 981 O O . PRO A 1 124 ? -6.343 0.317 -7.345 1.00 94.12 124 PRO A O 1
ATOM 984 N N . PHE A 1 125 ? -5.702 -1.446 -6.107 1.00 90.50 125 PHE A N 1
ATOM 985 C CA . PHE A 1 125 ? -4.525 -1.790 -6.894 1.00 90.50 125 PHE A CA 1
ATOM 986 C C . PHE A 1 125 ? -4.444 -3.298 -7.149 1.00 90.50 125 PHE A C 1
ATOM 988 O O . PHE A 1 125 ? -4.471 -4.089 -6.207 1.00 90.50 125 PHE A O 1
ATOM 995 N N . ILE A 1 126 ? -4.333 -3.685 -8.420 1.00 93.94 126 ILE A N 1
ATOM 996 C CA . ILE A 1 126 ? -4.159 -5.080 -8.837 1.00 93.94 126 ILE A CA 1
ATOM 997 C C . ILE A 1 126 ? -2.669 -5.417 -8.802 1.00 93.94 126 ILE A C 1
ATOM 999 O O . ILE A 1 126 ? -1.857 -4.660 -9.328 1.00 93.94 126 ILE A O 1
ATOM 1003 N N . VAL A 1 127 ? -2.329 -6.545 -8.183 1.00 95.69 127 VAL A N 1
ATOM 1004 C CA . VAL A 1 127 ? -0.969 -7.084 -8.124 1.00 95.69 127 VAL A CA 1
ATOM 1005 C C . VAL A 1 127 ? -0.920 -8.379 -8.921 1.00 95.69 127 VAL A C 1
ATOM 1007 O O . VAL A 1 127 ? -1.539 -9.367 -8.527 1.00 95.69 127 VAL A O 1
ATOM 1010 N N . ASP A 1 128 ? -0.162 -8.357 -10.010 1.00 94.19 128 ASP A N 1
ATOM 1011 C CA . ASP A 1 128 ? 0.048 -9.454 -10.957 1.00 94.19 128 ASP A CA 1
ATOM 1012 C C . ASP A 1 128 ? 1.547 -9.694 -11.225 1.00 94.19 128 ASP A C 1
ATOM 1014 O O . ASP A 1 128 ? 2.412 -9.018 -10.659 1.00 94.19 128 ASP A O 1
ATOM 1018 N N . ASP A 1 129 ? 1.863 -10.646 -12.106 1.00 90.31 129 ASP A N 1
ATOM 1019 C CA . ASP A 1 129 ? 3.246 -11.030 -12.426 1.00 90.31 129 ASP A CA 1
ATOM 1020 C C . ASP A 1 129 ? 4.073 -9.885 -13.046 1.00 90.31 129 ASP A C 1
ATOM 1022 O O . ASP A 1 129 ? 5.291 -9.819 -12.877 1.00 90.31 129 ASP A O 1
ATOM 1026 N N . ASN A 1 130 ? 3.421 -8.930 -13.718 1.00 89.81 130 ASN A N 1
ATOM 1027 C CA . ASN A 1 130 ? 4.089 -7.808 -14.387 1.00 89.81 130 ASN A CA 1
ATOM 1028 C C . ASN A 1 130 ? 4.366 -6.631 -13.448 1.00 89.81 130 ASN A C 1
ATOM 1030 O O . ASN A 1 130 ? 5.207 -5.773 -13.740 1.00 89.81 130 ASN A O 1
ATOM 1034 N N . THR A 1 131 ? 3.657 -6.577 -12.323 1.00 91.44 131 THR A N 1
ATOM 1035 C CA . THR A 1 131 ? 3.664 -5.453 -11.390 1.00 91.44 131 THR A CA 1
ATOM 1036 C C . THR A 1 131 ? 5.083 -5.077 -10.958 1.00 91.44 131 THR A C 1
ATOM 1038 O O . THR A 1 131 ? 5.473 -3.912 -11.066 1.00 91.44 131 THR A O 1
ATOM 1041 N N . GLU A 1 132 ? 5.899 -6.043 -10.527 1.00 91.31 132 GLU A N 1
ATOM 1042 C CA . GLU A 1 132 ? 7.261 -5.760 -10.057 1.00 91.31 132 GLU A CA 1
ATOM 1043 C C . GLU A 1 132 ? 8.137 -5.136 -11.152 1.00 91.31 132 GLU A C 1
ATOM 1045 O O . GLU A 1 132 ? 8.816 -4.135 -10.907 1.00 91.31 132 GLU A O 1
ATOM 1050 N N . SER A 1 133 ? 8.090 -5.696 -12.362 1.00 89.25 133 SER A N 1
ATOM 1051 C CA . SER A 1 133 ? 8.819 -5.204 -13.537 1.00 89.25 133 SER A CA 1
ATOM 1052 C C . SER A 1 133 ? 8.439 -3.759 -13.864 1.00 89.25 133 SER A C 1
ATOM 1054 O O . SER A 1 133 ? 9.312 -2.889 -13.970 1.00 89.25 133 SER A O 1
ATOM 1056 N N . ILE A 1 134 ? 7.137 -3.468 -13.950 1.00 87.50 134 ILE A N 1
ATOM 1057 C CA . ILE A 1 134 ? 6.631 -2.138 -14.307 1.00 87.50 134 ILE A CA 1
ATOM 1058 C C . ILE A 1 134 ? 7.133 -1.092 -13.307 1.00 87.50 134 ILE A C 1
ATOM 1060 O O . ILE A 1 134 ? 7.760 -0.104 -13.699 1.00 87.50 134 ILE A O 1
ATOM 1064 N N . PHE A 1 135 ? 6.923 -1.318 -12.007 1.00 90.75 135 PHE A N 1
ATOM 1065 C CA . PHE A 1 135 ? 7.323 -0.349 -10.985 1.00 90.75 135 PHE A CA 1
ATOM 1066 C C . PHE A 1 135 ? 8.841 -0.195 -10.890 1.00 90.75 135 PHE A C 1
ATOM 1068 O O . PHE A 1 135 ? 9.328 0.926 -10.744 1.00 90.75 135 PHE A O 1
ATOM 1075 N N . ARG A 1 136 ? 9.617 -1.274 -11.036 1.00 89.50 136 ARG A N 1
ATOM 1076 C CA . ARG A 1 136 ? 11.087 -1.203 -11.043 1.00 89.50 136 ARG A CA 1
ATOM 1077 C C . ARG A 1 136 ? 11.632 -0.376 -12.199 1.00 89.50 136 ARG A C 1
ATOM 1079 O O . ARG A 1 136 ? 12.574 0.394 -11.990 1.00 89.50 136 ARG A O 1
ATOM 1086 N N . ASN A 1 137 ? 11.050 -0.515 -13.385 1.00 87.56 137 ASN A N 1
ATOM 1087 C CA . ASN A 1 137 ? 11.435 0.267 -14.556 1.00 87.56 137 ASN A CA 1
ATOM 1088 C C . ASN A 1 137 ? 11.059 1.748 -14.388 1.00 87.56 137 ASN A C 1
ATOM 1090 O O . ASN A 1 137 ? 11.888 2.622 -14.650 1.00 87.56 137 ASN A O 1
ATOM 1094 N N . LEU A 1 138 ? 9.873 2.045 -13.844 1.00 87.25 138 LEU A N 1
ATOM 1095 C CA . LEU A 1 138 ? 9.462 3.417 -13.522 1.00 87.25 138 LEU A CA 1
ATOM 1096 C C . LEU A 1 138 ? 10.344 4.058 -12.439 1.00 87.25 138 LEU A C 1
ATOM 1098 O O . LEU A 1 138 ? 10.754 5.207 -12.581 1.00 87.25 138 LEU A O 1
ATOM 1102 N N . ILE A 1 139 ? 10.706 3.321 -11.386 1.00 88.38 139 ILE A N 1
ATOM 1103 C CA . ILE A 1 139 ? 11.631 3.800 -10.346 1.00 88.38 139 ILE A CA 1
ATOM 1104 C C . ILE A 1 139 ? 13.014 4.082 -10.939 1.00 88.38 139 ILE A C 1
ATOM 1106 O O . ILE A 1 139 ? 13.631 5.096 -10.611 1.00 88.38 139 ILE A O 1
ATOM 1110 N N . ALA A 1 140 ? 13.527 3.201 -11.804 1.00 86.25 140 ALA A N 1
ATOM 1111 C CA . ALA A 1 140 ? 14.807 3.423 -12.470 1.00 86.25 140 ALA A CA 1
ATOM 1112 C C . ALA A 1 140 ? 14.773 4.696 -13.333 1.00 86.25 140 ALA A C 1
ATOM 1114 O O . ALA A 1 140 ? 15.721 5.483 -13.290 1.00 86.25 140 ALA A O 1
ATOM 1115 N N . TYR A 1 141 ? 13.662 4.929 -14.039 1.00 84.00 141 TYR A N 1
ATOM 1116 C CA . TYR A 1 141 ? 13.416 6.155 -14.794 1.00 84.00 141 TYR A CA 1
ATOM 1117 C C . TYR A 1 141 ? 13.403 7.399 -13.887 1.00 84.00 141 TYR A C 1
ATOM 1119 O O . TYR A 1 141 ? 14.167 8.334 -14.117 1.00 84.00 141 TYR A O 1
ATOM 1127 N N . GLU A 1 142 ? 12.636 7.397 -12.792 1.00 85.38 142 GLU A N 1
ATOM 1128 C CA . GLU A 1 142 ? 12.574 8.527 -11.848 1.00 85.38 142 GLU A CA 1
ATOM 1129 C C . GLU A 1 142 ? 13.900 8.813 -11.133 1.00 85.38 142 GLU A C 1
ATOM 1131 O O . GLU A 1 142 ? 14.215 9.963 -10.822 1.00 85.38 142 GLU A O 1
ATOM 1136 N N . GLN A 1 143 ? 14.692 7.780 -10.841 1.00 82.62 143 GLN A N 1
ATOM 1137 C CA . GLN A 1 143 ? 15.996 7.943 -10.197 1.00 82.62 143 GLN A CA 1
ATOM 1138 C C . GLN A 1 143 ? 17.071 8.471 -11.144 1.00 82.62 143 GLN A C 1
ATOM 1140 O O . GLN A 1 143 ? 18.064 9.022 -10.665 1.00 82.62 143 GLN A O 1
ATOM 1145 N N . TYR A 1 144 ? 16.881 8.306 -12.452 1.00 80.62 144 TYR A N 1
ATOM 1146 C CA . TYR A 1 144 ? 17.738 8.912 -13.461 1.00 80.62 144 TYR A CA 1
ATOM 1147 C C . TYR A 1 144 ? 17.461 10.413 -13.625 1.00 80.62 144 TYR A C 1
ATOM 1149 O O . TYR A 1 144 ? 18.393 11.189 -13.844 1.00 80.62 144 TYR A O 1
ATOM 1157 N N . LEU A 1 145 ? 16.198 10.834 -13.495 1.00 77.38 145 LEU A N 1
ATOM 1158 C CA . LEU A 1 145 ? 15.830 12.242 -13.624 1.00 77.38 145 LEU A CA 1
ATOM 1159 C C . LEU A 1 145 ? 16.550 13.117 -12.576 1.00 77.38 145 LEU A C 1
ATOM 1161 O O . LEU A 1 145 ? 16.780 12.678 -11.440 1.00 77.38 145 LEU A O 1
ATOM 1165 N N . PRO A 1 146 ? 16.887 14.378 -12.923 1.00 75.38 146 PRO A N 1
ATOM 1166 C CA . PRO A 1 146 ? 17.463 15.328 -11.977 1.00 75.38 146 PRO A CA 1
ATOM 1167 C C . PRO A 1 146 ? 16.651 15.416 -10.680 1.00 75.38 146 PRO A C 1
ATOM 1169 O O . PRO A 1 146 ? 15.423 15.374 -10.701 1.00 75.38 146 PRO A O 1
ATOM 1172 N N . SER A 1 147 ? 17.322 15.621 -9.545 1.00 68.38 147 SER A N 1
ATOM 1173 C CA . SER A 1 147 ? 16.704 15.639 -8.205 1.00 68.38 147 SER A CA 1
ATOM 1174 C C . SER A 1 147 ? 15.621 16.708 -7.994 1.00 68.38 147 SER A C 1
ATOM 1176 O O . SER A 1 147 ? 14.944 16.688 -6.973 1.00 68.38 147 SER A O 1
ATOM 1178 N N . ILE A 1 148 ? 15.458 17.627 -8.948 1.00 67.12 148 ILE A N 1
ATOM 1179 C CA . ILE A 1 148 ? 14.436 18.682 -8.975 1.00 67.12 148 ILE A CA 1
ATOM 1180 C C . ILE A 1 148 ? 13.052 18.117 -9.367 1.00 67.12 148 ILE A C 1
ATOM 1182 O O . ILE A 1 148 ? 12.025 18.751 -9.105 1.00 67.12 148 ILE A O 1
ATOM 1186 N N . TYR A 1 149 ? 13.000 16.938 -9.996 1.00 70.38 149 TYR A N 1
ATOM 1187 C CA . TYR A 1 149 ? 11.754 16.264 -10.358 1.00 70.38 149 TYR A CA 1
ATOM 1188 C C . TYR A 1 149 ? 11.213 15.423 -9.197 1.00 70.38 149 TYR A C 1
ATOM 1190 O O . TYR A 1 149 ? 11.963 14.796 -8.447 1.00 70.38 149 TYR A O 1
ATOM 1198 N N . CYS A 1 150 ? 9.887 15.421 -9.051 1.00 73.81 150 CYS A N 1
ATOM 1199 C CA . CYS A 1 150 ? 9.200 14.601 -8.060 1.00 73.81 150 CYS A CA 1
ATOM 1200 C C . CYS A 1 150 ? 9.291 13.125 -8.454 1.00 73.81 150 CYS A C 1
ATOM 1202 O O . CYS A 1 150 ? 9.133 12.780 -9.624 1.00 73.81 150 CYS A O 1
ATOM 1204 N N . ARG A 1 151 ? 9.531 12.261 -7.466 1.00 86.81 151 ARG A N 1
ATOM 1205 C CA . ARG A 1 151 ? 9.632 10.811 -7.653 1.00 86.81 151 ARG A CA 1
ATOM 1206 C C . ARG A 1 151 ? 8.344 10.142 -7.179 1.00 86.81 151 ARG A C 1
ATOM 1208 O O . ARG A 1 151 ? 8.335 9.456 -6.163 1.00 86.81 151 ARG A O 1
ATOM 1215 N N . TYR A 1 152 ? 7.237 10.442 -7.854 1.00 88.31 152 TYR A N 1
ATOM 1216 C CA . TYR A 1 152 ? 5.896 10.053 -7.414 1.00 88.31 152 TYR A CA 1
ATOM 1217 C C . TYR A 1 152 ? 5.733 8.537 -7.280 1.00 88.31 152 TYR A C 1
ATOM 1219 O O . TYR A 1 152 ? 5.197 8.060 -6.277 1.00 88.31 152 TYR A O 1
ATOM 1227 N N . VAL A 1 153 ? 6.229 7.780 -8.261 1.00 90.12 153 VAL A N 1
ATOM 1228 C CA . VAL A 1 153 ? 6.165 6.315 -8.271 1.00 90.12 153 VAL A CA 1
ATOM 1229 C C . VAL A 1 153 ? 7.058 5.738 -7.177 1.00 90.12 153 VAL A C 1
ATOM 1231 O O . VAL A 1 153 ? 6.645 4.853 -6.432 1.00 90.12 153 VAL A O 1
ATOM 1234 N N . THR A 1 154 ? 8.264 6.277 -7.029 1.00 90.50 154 THR A N 1
ATOM 1235 C CA . THR A 1 154 ? 9.213 5.889 -5.982 1.00 90.50 154 THR A CA 1
ATOM 1236 C C . THR A 1 154 ? 8.629 6.133 -4.594 1.00 90.50 154 THR A C 1
ATOM 1238 O O . THR A 1 154 ? 8.653 5.239 -3.749 1.00 90.50 154 THR A O 1
ATOM 1241 N N . ASP A 1 155 ? 8.065 7.317 -4.357 1.00 91.31 155 ASP A N 1
ATOM 1242 C CA . ASP A 1 155 ? 7.458 7.691 -3.083 1.00 91.31 155 ASP A CA 1
ATOM 1243 C C . ASP A 1 155 ? 6.246 6.810 -2.762 1.00 91.31 155 ASP A C 1
ATOM 1245 O O . ASP A 1 155 ? 6.047 6.423 -1.609 1.00 91.31 155 ASP A O 1
ATOM 1249 N N . TYR A 1 156 ? 5.459 6.456 -3.782 1.00 93.12 156 TYR A N 1
ATOM 1250 C CA . TYR A 1 156 ? 4.325 5.545 -3.651 1.00 93.12 156 TYR A CA 1
ATOM 1251 C C . TYR A 1 156 ? 4.791 4.135 -3.286 1.00 93.12 156 TYR A C 1
ATOM 1253 O O . TYR A 1 156 ? 4.241 3.515 -2.380 1.00 93.12 156 TYR A O 1
ATOM 1261 N N . MET A 1 157 ? 5.854 3.641 -3.918 1.00 93.44 157 MET A N 1
ATOM 1262 C CA . MET A 1 157 ? 6.407 2.324 -3.603 1.00 93.44 157 MET A CA 1
ATOM 1263 C C . MET A 1 157 ? 7.030 2.256 -2.216 1.00 93.44 157 MET A C 1
ATOM 1265 O O . MET A 1 157 ? 6.834 1.263 -1.521 1.00 93.44 157 MET A O 1
ATOM 1269 N N . ILE A 1 158 ? 7.661 3.336 -1.751 1.00 92.00 158 ILE A N 1
ATOM 1270 C CA . ILE A 1 158 ? 8.083 3.462 -0.350 1.00 92.00 158 ILE A CA 1
ATOM 1271 C C . ILE A 1 158 ? 6.864 3.443 0.582 1.00 92.00 158 ILE A C 1
ATOM 1273 O O . ILE A 1 158 ? 6.889 2.777 1.613 1.00 92.00 158 ILE A O 1
ATOM 1277 N N . PHE A 1 159 ? 5.788 4.162 0.245 1.00 94.31 159 PHE A N 1
ATOM 1278 C CA . PHE A 1 159 ? 4.559 4.150 1.041 1.00 94.31 159 PHE A CA 1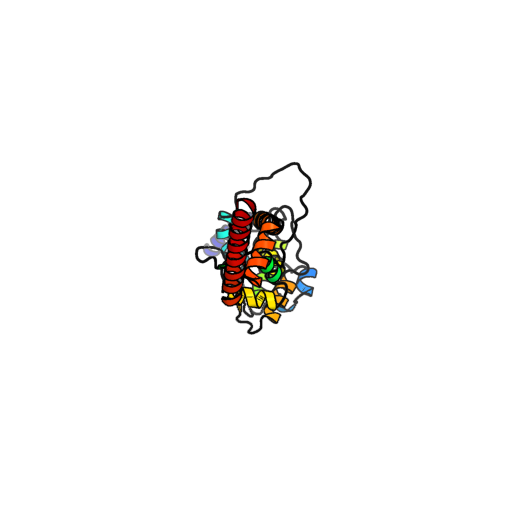
ATOM 1279 C C . PHE A 1 159 ? 3.992 2.728 1.170 1.00 94.31 159 PHE A C 1
ATOM 1281 O O . PHE A 1 159 ? 3.665 2.290 2.276 1.00 94.31 159 PHE A O 1
ATOM 1288 N N . MET A 1 160 ? 3.889 2.011 0.051 1.00 95.25 160 MET A N 1
ATOM 1289 C CA . MET A 1 160 ? 3.330 0.661 0.003 1.00 95.25 160 MET A CA 1
ATOM 1290 C C . MET A 1 160 ? 4.211 -0.364 0.720 1.00 95.25 160 MET A C 1
ATOM 1292 O O . MET A 1 160 ? 3.669 -1.162 1.477 1.00 95.25 160 MET A O 1
ATOM 1296 N N . ASP A 1 161 ? 5.539 -0.298 0.587 1.00 94.44 161 ASP A N 1
ATOM 1297 C CA . ASP A 1 161 ? 6.491 -1.099 1.379 1.00 94.44 161 ASP A CA 1
ATOM 1298 C C . ASP A 1 161 ? 6.251 -0.941 2.884 1.00 94.44 161 ASP A C 1
ATOM 1300 O O . ASP A 1 161 ? 6.016 -1.917 3.597 1.00 94.44 161 ASP A O 1
ATOM 1304 N N . ARG A 1 162 ? 6.176 0.307 3.369 1.00 94.50 162 ARG A N 1
ATOM 1305 C CA . ARG A 1 162 ? 5.891 0.560 4.790 1.00 94.50 162 ARG A CA 1
ATOM 1306 C C . ARG A 1 162 ? 4.557 -0.016 5.226 1.00 94.50 162 ARG A C 1
ATOM 1308 O O . ARG A 1 162 ? 4.420 -0.457 6.368 1.00 94.50 162 ARG A O 1
ATOM 1315 N N . LEU A 1 163 ? 3.567 -0.001 4.340 1.00 96.12 163 LEU A N 1
ATOM 1316 C CA . LEU A 1 163 ? 2.233 -0.477 4.646 1.00 96.12 163 LEU A CA 1
ATOM 1317 C C . LEU A 1 163 ? 2.130 -2.015 4.617 1.00 96.12 163 LEU A C 1
ATOM 1319 O O . LEU A 1 163 ? 1.411 -2.580 5.453 1.00 96.12 163 LEU A O 1
ATOM 1323 N N . VAL A 1 164 ? 2.857 -2.680 3.712 1.00 96.62 164 VAL A N 1
ATOM 1324 C CA . VAL A 1 164 ? 2.798 -4.122 3.402 1.00 96.62 164 VAL A CA 1
ATOM 1325 C C . VAL A 1 164 ? 4.086 -4.842 3.810 1.00 96.62 164 VAL A C 1
ATOM 1327 O O . VAL A 1 164 ? 4.722 -5.525 3.021 1.00 96.62 164 VAL A O 1
ATOM 1330 N N . ASN A 1 165 ? 4.441 -4.742 5.088 1.00 94.56 165 ASN A N 1
ATOM 1331 C CA . ASN A 1 165 ? 5.689 -5.317 5.595 1.00 94.56 165 ASN A CA 1
ATOM 1332 C C . ASN A 1 165 ? 5.652 -6.857 5.770 1.00 94.56 165 ASN A C 1
ATOM 1334 O O . ASN A 1 165 ? 6.694 -7.482 5.949 1.00 94.56 165 ASN A O 1
ATOM 1338 N N . SER A 1 166 ? 4.468 -7.484 5.773 1.00 97.31 166 SER A N 1
ATOM 1339 C CA . SER A 1 166 ? 4.288 -8.936 5.967 1.00 97.31 166 SER A CA 1
ATOM 1340 C C . SER A 1 166 ? 3.059 -9.488 5.231 1.00 97.31 166 SER A C 1
ATOM 1342 O O . SER A 1 166 ? 2.128 -8.729 4.941 1.00 97.31 166 SER A O 1
ATOM 1344 N N . ALA A 1 167 ? 2.961 -10.814 5.041 1.00 97.56 167 ALA A N 1
ATOM 1345 C CA . ALA A 1 167 ? 1.750 -11.453 4.496 1.00 97.56 167 ALA A CA 1
ATOM 1346 C C . ALA A 1 167 ? 0.474 -11.076 5.255 1.00 97.56 167 ALA A C 1
ATOM 1348 O O . ALA A 1 167 ? -0.599 -10.925 4.675 1.00 97.56 167 ALA A O 1
ATOM 1349 N N . LYS A 1 168 ? 0.567 -10.885 6.577 1.00 98.00 168 LYS A N 1
ATOM 1350 C CA . LYS A 1 168 ? -0.582 -10.481 7.402 1.00 98.00 168 LYS A CA 1
ATOM 1351 C C . LYS A 1 168 ? -1.077 -9.080 7.054 1.00 98.00 168 LYS A C 1
ATOM 1353 O O . LYS A 1 168 ? -2.264 -8.804 7.247 1.00 98.00 168 LYS A O 1
ATOM 1358 N N . ASP A 1 169 ? -0.186 -8.200 6.610 1.00 97.88 169 ASP A N 1
ATOM 1359 C CA . ASP A 1 169 ? -0.524 -6.854 6.158 1.00 97.88 169 ASP A CA 1
ATOM 1360 C C . ASP A 1 169 ? -1.173 -6.909 4.771 1.00 97.88 169 ASP A C 1
ATOM 1362 O O . ASP A 1 169 ? -2.282 -6.392 4.610 1.00 97.88 169 ASP A O 1
ATOM 1366 N N . ALA A 1 170 ? -0.566 -7.643 3.830 1.00 97.44 170 ALA A N 1
ATOM 1367 C CA . ALA A 1 170 ? -1.115 -7.888 2.493 1.00 97.44 170 ALA A CA 1
ATOM 1368 C C . ALA A 1 170 ? -2.528 -8.496 2.561 1.00 97.44 170 ALA A C 1
ATOM 1370 O O . ALA A 1 170 ? -3.481 -7.937 2.013 1.00 97.44 170 ALA A O 1
ATOM 1371 N N . ALA A 1 171 ? -2.709 -9.550 3.362 1.00 97.88 171 ALA A N 1
ATOM 1372 C CA . ALA A 1 171 ? -3.995 -10.214 3.563 1.00 97.88 171 ALA A CA 1
ATOM 1373 C C . ALA A 1 171 ? -5.092 -9.265 4.078 1.00 97.88 171 ALA A C 1
ATOM 1375 O O . ALA A 1 171 ? -6.272 -9.433 3.762 1.00 97.88 171 ALA A O 1
ATOM 1376 N N . LYS A 1 172 ? -4.739 -8.273 4.908 1.00 97.69 172 LYS A N 1
ATOM 1377 C CA . LYS A 1 172 ? -5.706 -7.286 5.418 1.00 97.69 172 LYS A CA 1
ATOM 1378 C C . LYS A 1 172 ? -6.097 -6.290 4.347 1.00 97.69 172 LYS A C 1
ATOM 1380 O O . LYS A 1 172 ? -7.287 -6.041 4.195 1.00 97.69 172 LYS A O 1
ATOM 1385 N N . LEU A 1 173 ? -5.129 -5.741 3.619 1.00 97.75 173 LEU A N 1
ATOM 1386 C CA . LEU A 1 173 ? -5.415 -4.815 2.524 1.00 97.75 173 LEU A CA 1
ATOM 1387 C C . LEU A 1 173 ? -6.235 -5.487 1.424 1.00 97.75 173 LEU A C 1
ATOM 1389 O O . LEU A 1 173 ? -7.173 -4.870 0.923 1.00 97.75 173 LEU A O 1
ATOM 1393 N N . ARG A 1 174 ? -5.982 -6.772 1.153 1.00 97.12 174 ARG A N 1
ATOM 1394 C CA . ARG A 1 174 ? -6.829 -7.588 0.280 1.00 97.12 174 ARG A CA 1
ATOM 1395 C C . ARG A 1 174 ? -8.255 -7.714 0.796 1.00 97.12 174 ARG A C 1
ATOM 1397 O O . ARG A 1 174 ? -9.204 -7.465 0.065 1.00 97.12 174 ARG A O 1
ATOM 1404 N N . LYS A 1 175 ? -8.439 -8.006 2.088 1.00 96.81 175 LYS A N 1
ATOM 1405 C CA . LYS A 1 175 ? -9.778 -8.030 2.714 1.00 96.81 175 LYS A CA 1
ATOM 1406 C C . LYS A 1 175 ? -10.493 -6.678 2.677 1.00 96.81 175 LYS A C 1
ATOM 1408 O O . LYS A 1 175 ? -11.718 -6.650 2.698 1.00 96.81 175 LYS A O 1
ATOM 1413 N N . TYR A 1 176 ? -9.751 -5.573 2.652 1.00 96.12 176 TYR A N 1
ATOM 1414 C CA . TYR A 1 176 ? -10.315 -4.236 2.474 1.00 96.12 176 TYR A CA 1
ATOM 1415 C C . TYR A 1 176 ? -10.591 -3.883 1.006 1.00 96.12 176 TYR A C 1
ATOM 1417 O O . TYR A 1 176 ? -11.141 -2.814 0.763 1.00 96.12 176 TYR A O 1
ATOM 1425 N N . GLY A 1 177 ? -10.224 -4.750 0.054 1.00 95.00 177 GLY A N 1
ATOM 1426 C CA . GLY A 1 177 ? -10.333 -4.512 -1.388 1.00 95.00 177 GLY A CA 1
ATOM 1427 C C . GLY A 1 177 ? -9.376 -3.438 -1.910 1.00 95.00 177 GLY A C 1
ATOM 1428 O O . GLY A 1 177 ? -9.598 -2.896 -2.985 1.00 95.00 177 GLY A O 1
ATOM 1429 N N . ILE A 1 178 ? -8.338 -3.096 -1.137 1.00 96.88 178 ILE A N 1
ATOM 1430 C CA . ILE A 1 178 ? -7.298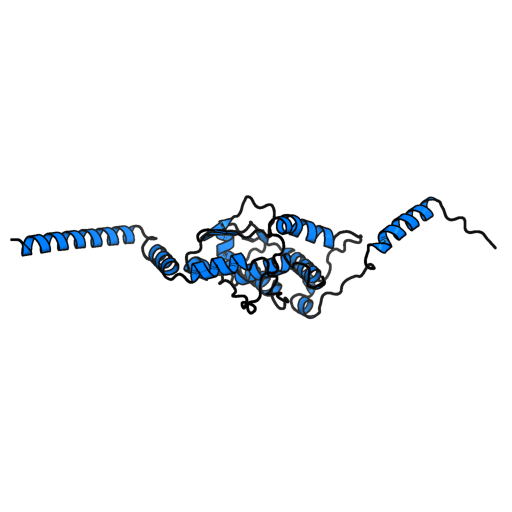 -2.144 -1.553 1.00 96.88 178 ILE A CA 1
ATOM 1431 C C . ILE A 1 178 ? -6.274 -2.843 -2.449 1.00 96.88 178 ILE A C 1
ATOM 1433 O O . ILE A 1 178 ? -5.806 -2.246 -3.406 1.00 96.88 178 ILE A O 1
ATOM 1437 N N . ILE A 1 179 ? -5.938 -4.100 -2.147 1.00 96.56 179 ILE A N 1
ATOM 1438 C CA . ILE A 1 179 ? -5.065 -4.926 -2.989 1.00 96.56 179 ILE A CA 1
ATOM 1439 C C . ILE A 1 179 ? -5.896 -6.056 -3.582 1.00 96.56 179 ILE A C 1
ATOM 1441 O O . ILE A 1 179 ? -6.478 -6.840 -2.836 1.00 96.56 179 ILE A O 1
ATOM 1445 N N . ASP A 1 180 ? -5.916 -6.167 -4.900 1.00 95.62 180 ASP A N 1
ATOM 1446 C CA . ASP A 1 180 ? -6.417 -7.352 -5.584 1.00 95.62 180 ASP A CA 1
ATOM 1447 C C . ASP A 1 180 ? -5.228 -8.247 -5.949 1.00 95.62 180 ASP A C 1
ATOM 1449 O O . ASP A 1 180 ? -4.374 -7.871 -6.747 1.00 95.62 180 ASP A O 1
ATOM 1453 N N . ASN A 1 181 ? -5.111 -9.393 -5.278 1.00 95.38 181 ASN A N 1
ATOM 1454 C CA . ASN A 1 181 ? -3.929 -10.251 -5.352 1.00 95.38 181 ASN A CA 1
ATOM 1455 C C . ASN A 1 181 ? -4.132 -11.351 -6.402 1.00 95.38 181 ASN A C 1
ATOM 1457 O O . ASN A 1 181 ? -4.794 -12.351 -6.115 1.00 95.38 181 ASN A O 1
ATOM 1461 N N . TRP A 1 182 ? -3.525 -11.183 -7.577 1.00 95.44 182 TRP A N 1
ATOM 1462 C CA . TRP A 1 182 ? -3.540 -12.161 -8.669 1.00 95.44 182 TRP A CA 1
ATOM 1463 C C . TRP A 1 182 ? -2.312 -13.087 -8.658 1.00 95.44 182 TRP A C 1
ATOM 1465 O O . TRP A 1 182 ? -2.269 -14.040 -9.427 1.00 95.44 182 TRP A O 1
ATOM 1475 N N . LEU A 1 183 ? -1.363 -12.881 -7.735 1.00 92.69 183 LEU A N 1
ATOM 1476 C CA . LEU A 1 183 ? -0.210 -13.770 -7.515 1.00 92.69 183 LEU A CA 1
ATOM 1477 C C . LEU A 1 183 ? -0.567 -15.040 -6.722 1.00 92.69 183 LEU A C 1
ATOM 1479 O O . LEU A 1 183 ? 0.230 -15.969 -6.625 1.00 92.69 183 LEU A O 1
ATOM 1483 N N . GLY A 1 184 ? -1.750 -15.081 -6.103 1.00 88.19 184 GLY A N 1
ATOM 1484 C CA . GLY A 1 184 ? -2.272 -16.256 -5.394 1.00 88.19 184 GLY A CA 1
ATOM 1485 C C . GLY A 1 184 ? -1.792 -16.434 -3.946 1.00 88.19 184 GLY A C 1
ATOM 1486 O O . GLY A 1 184 ? -2.448 -17.146 -3.186 1.00 88.19 184 GLY A O 1
ATOM 1487 N N . ASP A 1 185 ? -0.726 -15.749 -3.520 1.00 94.69 185 ASP A N 1
ATOM 1488 C CA . ASP A 1 185 ? -0.212 -15.786 -2.142 1.00 94.69 185 ASP A CA 1
ATOM 1489 C C . ASP A 1 185 ? 0.096 -14.372 -1.612 1.00 94.69 185 ASP A C 1
ATOM 1491 O O . ASP A 1 185 ? 0.681 -13.535 -2.296 1.00 94.69 185 ASP A O 1
ATOM 1495 N N . ASP A 1 186 ? -0.329 -14.081 -0.382 1.00 97.06 186 ASP A N 1
ATOM 1496 C CA . ASP A 1 186 ? -0.085 -12.795 0.281 1.00 97.06 186 ASP A CA 1
ATOM 1497 C C . ASP A 1 186 ? 1.373 -12.630 0.728 1.00 97.06 186 ASP A C 1
ATOM 1499 O O . ASP A 1 186 ? 1.856 -11.500 0.840 1.00 97.06 186 ASP A O 1
ATOM 1503 N N . GLU A 1 187 ? 2.079 -13.734 0.992 1.00 97.38 187 GLU A N 1
ATOM 1504 C CA . GLU A 1 187 ? 3.507 -13.700 1.323 1.00 97.38 187 GLU A CA 1
ATOM 1505 C C . GLU A 1 187 ? 4.308 -13.192 0.128 1.00 97.38 187 GLU A C 1
ATOM 1507 O O . GLU A 1 187 ? 5.082 -12.244 0.276 1.00 97.38 187 GLU A O 1
ATOM 1512 N N . VAL A 1 188 ? 4.026 -13.717 -1.068 1.00 96.00 188 VAL A N 1
ATOM 1513 C CA . VAL A 1 188 ? 4.651 -13.278 -2.324 1.00 96.00 188 VAL A CA 1
ATOM 1514 C C . VAL A 1 188 ? 4.415 -11.783 -2.563 1.00 96.00 188 VAL A C 1
ATOM 1516 O O . VAL A 1 188 ? 5.368 -11.061 -2.851 1.00 96.00 188 VAL A O 1
ATOM 1519 N N . VAL A 1 189 ? 3.191 -11.283 -2.346 1.00 96.25 189 VAL A N 1
ATOM 1520 C CA . VAL A 1 189 ? 2.881 -9.842 -2.453 1.00 96.25 189 VAL A CA 1
ATOM 1521 C C . VAL A 1 189 ? 3.719 -9.003 -1.485 1.00 96.25 189 VAL A C 1
ATOM 1523 O O . VAL A 1 189 ? 4.267 -7.972 -1.875 1.00 96.25 189 VAL A O 1
ATOM 1526 N N . SER A 1 190 ? 3.835 -9.418 -0.220 1.00 96.38 190 SER A N 1
ATOM 1527 C CA . SER A 1 190 ? 4.625 -8.663 0.762 1.00 96.38 190 SER A CA 1
ATOM 1528 C C . SER A 1 190 ? 6.121 -8.667 0.442 1.00 96.38 190 SER A C 1
ATOM 1530 O O . SER A 1 190 ? 6.773 -7.627 0.513 1.00 96.38 190 SER A O 1
ATOM 1532 N N . ILE A 1 191 ? 6.655 -9.809 -0.003 1.00 95.19 191 ILE A N 1
ATOM 1533 C CA . ILE A 1 191 ? 8.046 -9.930 -0.448 1.00 95.19 191 ILE A CA 1
ATOM 1534 C C . ILE A 1 191 ? 8.295 -9.022 -1.654 1.00 95.19 191 ILE A C 1
ATOM 1536 O O . ILE A 1 191 ? 9.319 -8.341 -1.692 1.00 95.19 191 ILE A O 1
ATOM 1540 N N . MET A 1 192 ? 7.368 -8.976 -2.612 1.00 94.75 192 MET A N 1
ATOM 1541 C CA . MET A 1 192 ? 7.463 -8.115 -3.789 1.00 94.75 192 MET A CA 1
ATOM 1542 C C . MET A 1 192 ? 7.603 -6.638 -3.393 1.00 94.75 192 MET A C 1
ATOM 1544 O O . MET A 1 192 ? 8.574 -5.997 -3.795 1.00 94.75 192 MET A O 1
ATOM 1548 N N . PHE A 1 193 ? 6.699 -6.096 -2.565 1.00 94.56 193 PHE A N 1
ATOM 1549 C CA . PHE A 1 193 ? 6.782 -4.691 -2.136 1.00 94.56 193 PHE A CA 1
ATOM 1550 C C . PHE A 1 193 ? 8.075 -4.390 -1.369 1.00 94.56 193 PHE A C 1
ATOM 1552 O O . PHE A 1 193 ? 8.764 -3.421 -1.703 1.00 94.56 193 PHE A O 1
ATOM 1559 N N . ASN A 1 194 ? 8.454 -5.264 -0.432 1.00 92.12 194 ASN A N 1
ATOM 1560 C CA . ASN A 1 194 ? 9.688 -5.122 0.343 1.00 92.12 194 ASN A CA 1
ATOM 1561 C C . ASN A 1 194 ? 10.939 -5.113 -0.556 1.00 92.12 194 ASN A C 1
ATOM 1563 O O . ASN A 1 194 ? 11.874 -4.334 -0.356 1.00 92.12 194 ASN A O 1
ATOM 1567 N N . ARG A 1 195 ? 10.962 -5.960 -1.593 1.00 90.69 195 ARG A N 1
ATOM 1568 C CA . ARG A 1 195 ? 12.068 -6.028 -2.561 1.00 90.69 195 ARG A CA 1
ATOM 1569 C C . ARG A 1 195 ? 12.095 -4.843 -3.514 1.00 90.69 195 ARG A C 1
ATOM 1571 O O . ARG A 1 195 ? 13.187 -4.444 -3.923 1.00 90.69 195 ARG A O 1
ATOM 1578 N N . ILE A 1 196 ? 10.943 -4.311 -3.925 1.00 89.31 196 ILE A N 1
ATOM 1579 C CA . ILE A 1 196 ? 10.880 -3.131 -4.802 1.00 89.31 196 ILE A CA 1
ATOM 1580 C C . ILE A 1 196 ? 11.488 -1.932 -4.081 1.00 89.31 196 ILE A C 1
ATOM 1582 O O . ILE A 1 196 ? 12.323 -1.240 -4.659 1.00 89.31 196 ILE A O 1
ATOM 1586 N N . ALA A 1 197 ? 11.113 -1.715 -2.818 1.00 82.75 197 ALA A N 1
ATOM 1587 C CA . ALA A 1 197 ? 11.598 -0.588 -2.027 1.00 82.75 197 ALA A CA 1
ATOM 1588 C C . ALA A 1 197 ? 13.055 -0.726 -1.560 1.00 82.75 197 ALA A C 1
ATOM 1590 O O . ALA A 1 197 ? 13.676 0.264 -1.155 1.00 82.75 197 ALA A O 1
ATOM 1591 N N . ASN A 1 198 ? 13.635 -1.926 -1.648 1.00 82.38 198 ASN A N 1
ATOM 1592 C CA . ASN A 1 198 ? 15.016 -2.151 -1.257 1.00 82.38 198 ASN A CA 1
ATOM 1593 C C . ASN A 1 198 ? 15.991 -1.339 -2.128 1.00 82.38 198 ASN A C 1
ATOM 1595 O O . ASN A 1 198 ? 15.861 -1.244 -3.349 1.00 82.38 198 ASN A O 1
ATOM 1599 N N . LYS A 1 199 ? 17.002 -0.744 -1.488 1.00 76.12 199 LYS A N 1
ATOM 1600 C CA . LYS A 1 199 ? 18.055 0.065 -2.133 1.00 76.12 199 LYS A CA 1
ATOM 1601 C C . LYS A 1 199 ? 17.556 1.259 -2.958 1.00 76.12 199 LYS A C 1
ATOM 1603 O O . LYS A 1 199 ? 18.322 1.788 -3.769 1.00 76.12 199 LYS A O 1
ATOM 1608 N N . ILE A 1 200 ? 16.324 1.726 -2.752 1.00 82.00 200 ILE A N 1
ATOM 1609 C CA . ILE A 1 200 ? 15.812 2.974 -3.333 1.00 82.00 200 ILE A CA 1
ATOM 1610 C C . ILE A 1 200 ? 16.431 4.193 -2.630 1.00 82.00 200 ILE A C 1
ATOM 1612 O O . ILE A 1 200 ? 16.554 4.233 -1.408 1.00 82.00 200 ILE A O 1
ATOM 1616 N N . CYS A 1 201 ? 16.796 5.227 -3.397 1.00 71.75 201 CYS A N 1
ATOM 1617 C CA . CYS A 1 201 ? 17.242 6.504 -2.833 1.00 71.75 201 CYS A CA 1
ATOM 1618 C C . CYS A 1 201 ? 16.042 7.403 -2.507 1.00 71.75 201 CYS A C 1
ATOM 1620 O O . CYS A 1 201 ? 15.387 7.920 -3.416 1.00 71.75 201 CYS A O 1
ATOM 1622 N N . ILE A 1 202 ? 15.806 7.637 -1.217 1.00 72.94 202 ILE A N 1
ATOM 1623 C CA . ILE A 1 202 ? 14.728 8.501 -0.723 1.00 72.94 202 ILE A CA 1
ATOM 1624 C C . ILE A 1 202 ? 15.190 9.958 -0.735 1.00 72.94 202 ILE A C 1
ATOM 1626 O O . ILE A 1 202 ? 16.276 10.273 -0.248 1.00 72.94 202 ILE A O 1
ATOM 1630 N N . ASN A 1 203 ? 14.358 10.852 -1.270 1.00 72.94 203 ASN A N 1
ATOM 1631 C CA . ASN A 1 203 ? 14.554 12.290 -1.132 1.00 72.94 203 ASN A CA 1
ATOM 1632 C C . ASN A 1 203 ? 13.607 12.833 -0.053 1.00 72.94 203 ASN A C 1
ATOM 1634 O O . ASN A 1 203 ? 12.492 13.257 -0.349 1.00 72.94 203 ASN A O 1
ATOM 1638 N N . SER A 1 204 ? 14.046 12.799 1.208 1.00 67.75 204 SER A N 1
ATOM 1639 C CA . SER A 1 204 ? 13.202 13.138 2.365 1.00 67.75 204 SER A CA 1
ATOM 1640 C C . SER A 1 204 ? 12.616 14.552 2.315 1.00 67.75 204 SER A C 1
ATOM 1642 O O . SER A 1 204 ? 11.552 14.783 2.882 1.00 67.75 204 SER A O 1
ATOM 1644 N N . THR A 1 205 ? 13.270 15.497 1.631 1.00 68.38 205 THR A N 1
ATOM 1645 C CA . THR A 1 205 ? 12.787 16.883 1.517 1.00 68.38 205 THR A CA 1
ATOM 1646 C C . THR A 1 205 ? 11.675 17.048 0.482 1.00 68.38 205 THR A C 1
ATOM 1648 O O . THR A 1 205 ? 10.931 18.022 0.550 1.00 68.38 205 THR A O 1
ATOM 1651 N N . MET A 1 206 ? 11.534 16.107 -0.458 1.00 74.88 206 MET A N 1
ATOM 1652 C CA . MET A 1 206 ? 10.575 16.180 -1.570 1.00 74.88 206 MET A CA 1
ATOM 1653 C C . MET A 1 206 ? 9.562 15.026 -1.568 1.00 74.88 206 MET A C 1
ATOM 1655 O O . MET A 1 206 ? 8.884 14.813 -2.567 1.00 74.88 206 MET A O 1
ATOM 1659 N N . PHE A 1 207 ? 9.446 14.299 -0.452 1.00 84.75 207 PHE A N 1
ATOM 1660 C CA . PHE A 1 207 ? 8.565 13.140 -0.333 1.00 84.75 207 PHE A CA 1
ATOM 1661 C C . PHE A 1 207 ? 7.080 13.537 -0.412 1.00 84.75 207 PHE A C 1
ATOM 1663 O O . PHE A 1 207 ? 6.558 14.250 0.453 1.00 84.75 207 PHE A O 1
ATOM 1670 N N . CYS A 1 208 ? 6.370 13.039 -1.423 1.00 87.12 208 CYS A N 1
ATOM 1671 C CA . CYS A 1 208 ? 5.010 13.476 -1.762 1.00 87.12 208 CYS A CA 1
ATOM 1672 C C . CYS A 1 208 ? 3.982 13.165 -0.662 1.00 87.12 208 CYS A C 1
ATOM 1674 O O . CYS A 1 208 ? 3.043 13.931 -0.439 1.00 87.12 208 CYS A O 1
ATOM 1676 N N . TYR A 1 209 ? 4.193 12.086 0.096 1.00 89.75 209 TYR A N 1
ATOM 1677 C CA . TYR A 1 209 ? 3.276 11.652 1.155 1.00 89.75 209 TYR A CA 1
ATOM 1678 C C . TYR A 1 209 ? 3.657 12.160 2.5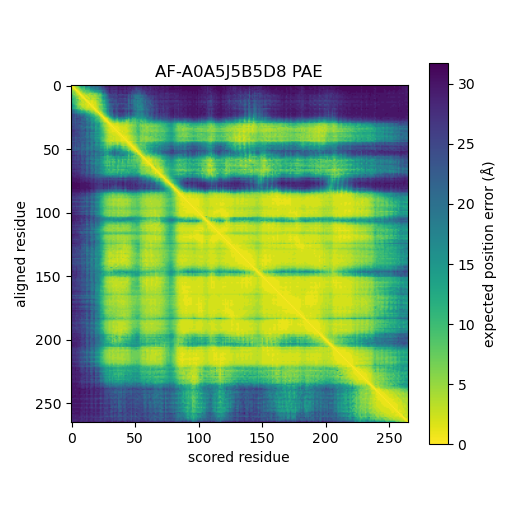49 1.00 89.75 209 TYR A C 1
ATOM 1680 O O . TYR A 1 209 ? 3.083 11.701 3.540 1.00 89.75 209 TYR A O 1
ATOM 1688 N N . TRP A 1 210 ? 4.573 13.132 2.671 1.00 88.25 210 TRP A N 1
ATOM 1689 C CA . TRP A 1 210 ? 5.037 13.620 3.980 1.00 88.25 210 TRP A CA 1
ATOM 1690 C C . TRP A 1 210 ? 3.873 14.092 4.867 1.00 88.25 210 TRP A C 1
ATOM 1692 O O . TRP A 1 210 ? 3.835 13.822 6.068 1.00 88.25 210 TRP A O 1
ATOM 1702 N N . LYS A 1 211 ? 2.879 14.768 4.272 1.00 89.62 211 LYS A N 1
ATOM 1703 C CA . LYS A 1 211 ? 1.710 15.291 4.990 1.00 89.62 211 LYS A CA 1
ATOM 1704 C C . LYS A 1 211 ? 0.807 14.161 5.477 1.00 89.62 211 LYS A C 1
ATOM 1706 O O . LYS A 1 211 ? 0.283 14.238 6.589 1.00 89.62 211 LYS A O 1
ATOM 1711 N N . VAL A 1 212 ? 0.649 13.110 4.670 1.00 93.31 212 VAL A N 1
ATOM 1712 C CA . VAL A 1 212 ? -0.095 11.901 5.049 1.00 93.31 212 VAL A CA 1
ATOM 1713 C C . VAL A 1 212 ? 0.612 11.218 6.215 1.00 93.31 212 VAL A C 1
ATOM 1715 O O . VAL A 1 212 ? -0.024 10.991 7.242 1.00 93.31 212 VAL A O 1
ATOM 1718 N N . PHE A 1 213 ? 1.927 10.998 6.118 1.00 93.00 213 PHE A N 1
ATOM 1719 C CA . PHE A 1 213 ? 2.736 10.409 7.192 1.00 93.00 213 PHE A CA 1
ATOM 1720 C C . PHE A 1 213 ? 2.624 11.198 8.491 1.00 93.00 213 PHE A C 1
ATOM 1722 O O . PHE A 1 213 ? 2.251 10.646 9.525 1.00 93.00 213 PHE A O 1
ATOM 1729 N N . LYS A 1 214 ? 2.834 12.516 8.429 1.00 91.94 214 LYS A N 1
ATOM 1730 C CA . LYS A 1 214 ? 2.710 13.403 9.588 1.00 91.94 214 LYS A CA 1
ATOM 1731 C C . LYS A 1 214 ? 1.334 13.305 10.241 1.00 91.94 214 LYS A C 1
ATOM 1733 O O . LYS A 1 214 ? 1.237 13.249 11.466 1.00 91.94 214 LYS A O 1
ATOM 1738 N N . ASN A 1 215 ? 0.262 13.297 9.452 1.00 94.00 215 ASN A N 1
ATOM 1739 C CA . ASN A 1 215 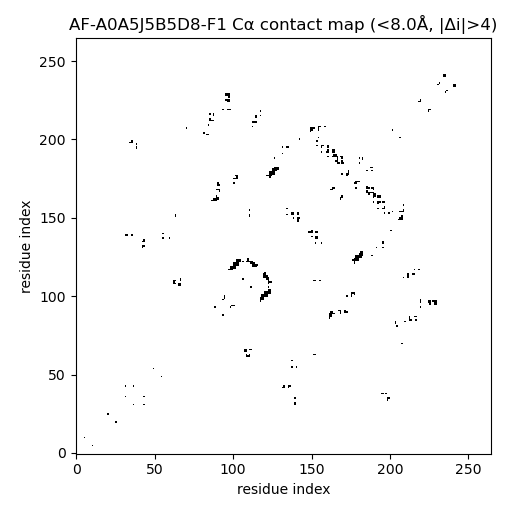? -1.095 13.230 9.989 1.00 94.00 215 ASN A CA 1
ATOM 1740 C C . ASN A 1 215 ? -1.414 11.856 10.593 1.00 94.00 215 ASN A C 1
ATOM 1742 O O . ASN A 1 215 ? -2.037 11.797 11.657 1.00 94.00 215 ASN A O 1
ATOM 1746 N N . VAL A 1 216 ? -0.964 10.775 9.953 1.00 95.62 216 VAL A N 1
ATOM 1747 C CA . VAL A 1 216 ? -1.087 9.398 10.448 1.00 95.62 216 VAL A CA 1
ATOM 1748 C C . VAL A 1 216 ? -0.336 9.241 11.769 1.00 95.62 216 VAL A C 1
ATOM 1750 O O . VAL A 1 216 ? -0.939 8.857 12.772 1.00 95.62 216 VAL A O 1
ATOM 1753 N N . ASN A 1 217 ? 0.938 9.630 11.821 1.00 94.19 217 ASN A N 1
ATOM 1754 C CA . ASN A 1 217 ? 1.756 9.532 13.030 1.00 94.19 217 ASN A CA 1
ATOM 1755 C C . ASN A 1 217 ? 1.202 10.410 14.155 1.00 94.19 217 ASN A C 1
ATOM 1757 O O . ASN A 1 217 ? 1.056 9.942 15.284 1.00 94.19 217 ASN A O 1
ATOM 1761 N N . LYS A 1 218 ? 0.753 11.636 13.854 1.00 93.50 218 LYS A N 1
ATOM 1762 C CA . LYS A 1 218 ? 0.066 12.502 14.829 1.00 93.50 218 LYS A CA 1
ATOM 1763 C C . LYS A 1 218 ? -1.217 11.870 15.374 1.00 93.50 218 LYS A C 1
ATOM 1765 O O . LYS A 1 218 ? -1.540 12.057 16.547 1.00 93.50 218 LYS A O 1
ATOM 1770 N N . TYR A 1 219 ? -1.980 11.160 14.543 1.00 93.94 219 TYR A N 1
ATOM 1771 C CA . TYR A 1 219 ? -3.177 10.450 14.989 1.00 93.94 219 TYR A CA 1
ATOM 1772 C C . TYR A 1 219 ? -2.819 9.277 15.908 1.00 93.94 219 TYR A C 1
ATOM 1774 O O . TYR A 1 219 ? -3.433 9.135 16.968 1.00 93.94 219 TYR A O 1
ATOM 1782 N N . CYS A 1 220 ? -1.811 8.487 15.534 1.00 90.44 220 CYS A N 1
ATOM 1783 C CA . CYS A 1 220 ? -1.305 7.360 16.316 1.00 90.44 220 CYS A CA 1
ATOM 1784 C C . CYS A 1 220 ? -0.661 7.800 17.638 1.00 90.44 220 CYS A C 1
ATOM 1786 O O . CYS A 1 220 ? -0.829 7.125 18.645 1.00 90.44 220 CYS A O 1
ATOM 1788 N N . GLY A 1 221 ? 0.008 8.954 17.681 1.00 89.38 221 GLY A N 1
ATOM 1789 C CA . GLY A 1 221 ? 0.633 9.485 18.898 1.00 89.38 221 GLY A CA 1
ATOM 1790 C C . GLY A 1 221 ? -0.364 9.869 19.998 1.00 89.38 221 GLY A C 1
ATOM 1791 O O . GLY A 1 221 ? 0.009 10.020 21.159 1.00 89.38 221 GLY A O 1
ATOM 1792 N N . LYS A 1 222 ? -1.659 10.003 19.682 1.00 90.00 222 LYS A N 1
ATOM 1793 C CA . LYS A 1 222 ? -2.691 10.277 20.689 1.00 90.00 222 LYS A CA 1
ATOM 1794 C C . LYS A 1 222 ? -3.078 8.992 21.420 1.00 90.00 222 LYS A C 1
ATOM 1796 O O . LYS A 1 222 ? -3.875 8.203 20.912 1.00 90.00 222 LYS A O 1
ATOM 1801 N N . HIS A 1 223 ? -2.639 8.847 22.673 1.00 86.88 223 HIS A N 1
ATOM 1802 C CA . HIS A 1 223 ? -2.994 7.704 23.530 1.00 86.88 223 HIS A CA 1
ATOM 1803 C C . HIS A 1 223 ? -4.500 7.414 23.592 1.00 86.88 223 HIS A C 1
ATOM 1805 O O . HIS A 1 223 ? -4.889 6.249 23.585 1.00 86.88 223 HIS A O 1
ATOM 1811 N N . ARG A 1 224 ? -5.354 8.452 23.598 1.00 82.94 224 ARG A N 1
ATOM 1812 C CA . ARG A 1 224 ? -6.820 8.286 23.596 1.00 82.94 224 ARG A CA 1
ATOM 1813 C C . ARG A 1 224 ? -7.310 7.474 22.394 1.00 82.94 224 ARG A C 1
ATOM 1815 O O . ARG A 1 224 ? -8.188 6.640 22.573 1.00 82.94 224 ARG A O 1
ATOM 1822 N N . ASN A 1 225 ? -6.734 7.671 21.205 1.00 84.81 225 ASN A N 1
ATOM 1823 C CA . ASN A 1 225 ? -7.127 6.946 19.993 1.00 84.81 225 ASN A CA 1
ATOM 1824 C C . ASN A 1 225 ? -6.755 5.464 20.095 1.00 84.81 225 ASN A C 1
ATOM 1826 O O . ASN A 1 225 ? -7.604 4.602 19.880 1.00 84.81 225 ASN A O 1
ATOM 1830 N N . ILE A 1 226 ? -5.518 5.178 20.512 1.00 84.31 226 ILE A N 1
ATOM 1831 C CA . ILE A 1 226 ? -5.039 3.806 20.723 1.00 84.31 226 ILE A CA 1
ATOM 1832 C C . ILE A 1 226 ? -5.881 3.108 21.796 1.00 84.31 226 ILE A C 1
ATOM 1834 O O . ILE A 1 226 ? -6.315 1.973 21.610 1.00 84.31 226 ILE A O 1
ATOM 1838 N N . TRP A 1 227 ? -6.120 3.772 22.929 1.00 84.25 227 TRP A N 1
ATOM 1839 C CA . TRP A 1 227 ? -6.882 3.192 24.030 1.00 84.25 227 TRP A CA 1
ATOM 1840 C C . TRP A 1 227 ? -8.335 2.928 23.632 1.00 84.25 227 TRP A C 1
ATOM 1842 O O . TRP A 1 227 ? -8.820 1.823 23.850 1.00 84.25 227 TRP A O 1
ATOM 1852 N N . LEU A 1 228 ? -8.999 3.876 22.960 1.00 82.56 228 LEU A N 1
ATOM 1853 C CA . LEU A 1 228 ? -10.348 3.674 22.420 1.00 82.56 228 LEU A CA 1
ATOM 1854 C C . LEU A 1 228 ? -10.396 2.530 21.401 1.00 82.56 228 LEU A C 1
ATOM 1856 O O . LEU A 1 228 ? -11.350 1.755 21.408 1.00 82.56 228 LEU A O 1
ATOM 1860 N N . ALA A 1 229 ? -9.378 2.384 20.551 1.00 85.31 229 ALA A N 1
ATOM 1861 C CA . ALA A 1 229 ? -9.294 1.281 19.597 1.00 85.31 229 ALA A CA 1
ATOM 1862 C C . ALA A 1 229 ? -9.151 -0.076 20.301 1.00 85.31 229 ALA A C 1
ATOM 1864 O O . ALA A 1 229 ? -9.895 -1.010 19.992 1.00 85.31 229 ALA A O 1
ATOM 1865 N N . LYS A 1 230 ? -8.251 -0.175 21.288 1.00 85.88 230 LYS A N 1
ATOM 1866 C CA . LYS A 1 230 ? -8.063 -1.382 22.110 1.00 85.88 230 LYS A CA 1
ATOM 1867 C C . LYS A 1 230 ? -9.322 -1.731 22.899 1.00 85.88 230 LYS A C 1
ATOM 1869 O O . LYS A 1 230 ? -9.750 -2.880 22.884 1.00 85.88 230 LYS A O 1
ATOM 1874 N N . LEU A 1 231 ? -9.944 -0.742 23.535 1.00 83.12 231 LEU A N 1
ATOM 1875 C CA . LEU A 1 231 ? -11.181 -0.899 24.295 1.00 83.12 231 LEU A CA 1
ATOM 1876 C C . LEU A 1 231 ? -12.322 -1.376 23.390 1.00 83.12 231 LEU A C 1
ATOM 1878 O O . LEU A 1 231 ? -12.965 -2.381 23.687 1.00 83.12 231 LEU A O 1
ATOM 1882 N N . ARG A 1 232 ? -12.518 -0.734 22.232 1.00 82.19 232 ARG A N 1
ATOM 1883 C CA . ARG A 1 232 ? -13.514 -1.166 21.244 1.00 8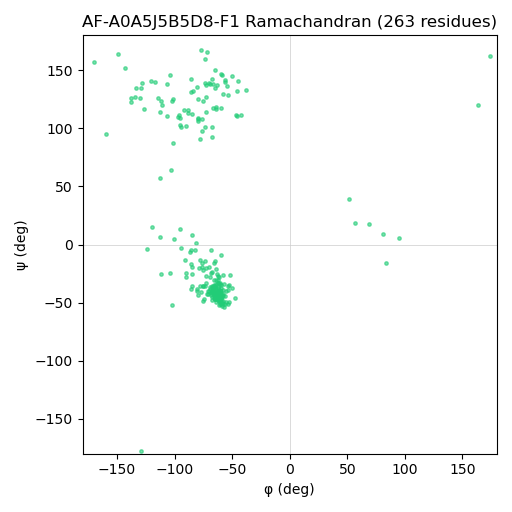2.19 232 ARG A CA 1
ATOM 1884 C C . ARG A 1 232 ? -13.276 -2.597 20.778 1.00 82.19 232 ARG A C 1
ATOM 1886 O O . ARG A 1 232 ? -14.225 -3.362 20.670 1.00 82.19 232 ARG A O 1
ATOM 1893 N N . ARG A 1 233 ? -12.023 -2.961 20.523 1.00 80.88 233 ARG A N 1
ATOM 1894 C CA . ARG A 1 233 ? -11.671 -4.283 20.010 1.00 80.88 233 ARG A CA 1
ATOM 1895 C C . ARG A 1 233 ? -11.813 -5.398 21.042 1.00 80.88 233 ARG A C 1
ATOM 1897 O O . ARG A 1 233 ? -12.281 -6.476 20.691 1.00 80.88 233 ARG A O 1
ATOM 1904 N N . ASN A 1 234 ? -11.383 -5.156 22.276 1.00 81.12 234 ASN A N 1
ATOM 1905 C CA . ASN A 1 234 ? -11.340 -6.186 23.313 1.00 81.12 234 ASN A CA 1
ATOM 1906 C C . ASN A 1 234 ? -12.685 -6.328 24.026 1.00 81.12 234 ASN A C 1
ATOM 1908 O O . ASN A 1 234 ? -13.079 -7.440 24.357 1.00 81.12 234 ASN A O 1
ATOM 1912 N N . TYR A 1 235 ? -13.397 -5.216 24.228 1.00 70.25 235 TYR A N 1
ATOM 1913 C CA . TYR A 1 235 ? -14.667 -5.208 24.947 1.00 70.25 235 TYR A CA 1
ATOM 1914 C C . TYR A 1 235 ? -15.861 -5.115 23.994 1.00 70.25 235 TYR A C 1
ATOM 1916 O O . TYR A 1 235 ? -16.751 -5.956 24.040 1.00 70.25 235 TYR A O 1
ATOM 1924 N N . PHE A 1 236 ? -15.902 -4.155 23.074 1.00 71.62 236 PHE A N 1
ATOM 1925 C CA . PHE A 1 236 ? -17.119 -3.909 22.282 1.00 71.62 236 PHE A CA 1
ATOM 1926 C C . PHE A 1 236 ? -17.292 -4.791 21.030 1.00 71.62 236 PHE A C 1
ATOM 1928 O O . PHE A 1 236 ? -18.220 -4.563 20.258 1.00 71.62 236 PHE A O 1
ATOM 1935 N N . ASN A 1 237 ? -16.451 -5.809 20.821 1.00 70.31 237 ASN A N 1
ATOM 1936 C CA . ASN A 1 237 ? -16.596 -6.748 19.698 1.00 70.31 237 ASN A CA 1
ATOM 1937 C C . ASN A 1 237 ? -17.452 -7.988 20.017 1.00 70.31 237 ASN A C 1
ATOM 1939 O O . ASN A 1 237 ? -17.821 -8.708 19.094 1.00 70.31 237 ASN A O 1
ATOM 1943 N N . SER A 1 238 ? -17.758 -8.254 21.292 1.00 76.62 238 SER A N 1
ATOM 1944 C CA . SER A 1 238 ? -18.602 -9.383 21.705 1.00 76.62 238 SER A CA 1
ATOM 1945 C C . SER A 1 238 ? -19.903 -8.871 22.327 1.00 76.62 238 SER A C 1
ATOM 1947 O O . SER A 1 238 ? -19.824 -8.105 23.290 1.00 76.62 238 SER A O 1
ATOM 1949 N N . PRO A 1 239 ? -21.090 -9.306 21.856 1.00 76.50 239 PRO A N 1
ATOM 1950 C CA . PRO A 1 239 ? -22.378 -8.889 22.421 1.00 76.50 239 PRO A CA 1
ATOM 1951 C C . PRO A 1 239 ? -22.461 -9.118 23.93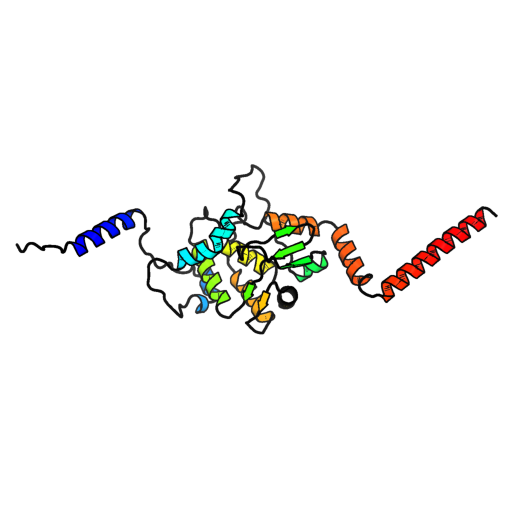6 1.00 76.50 239 PRO A C 1
ATOM 1953 O O . PRO A 1 239 ? -22.931 -8.258 24.677 1.00 76.50 239 PRO A O 1
ATOM 1956 N N . TRP A 1 240 ? -21.915 -10.241 24.410 1.00 78.81 240 TRP A N 1
ATOM 1957 C CA . TRP A 1 240 ? -21.906 -10.616 25.824 1.00 78.81 240 TRP A CA 1
ATOM 1958 C C . TRP A 1 240 ? -21.082 -9.672 26.694 1.00 78.81 240 TRP A C 1
ATOM 1960 O O . TRP A 1 240 ? -21.473 -9.371 27.813 1.00 78.81 240 TRP A O 1
ATOM 1970 N N . SER A 1 241 ? -19.972 -9.154 26.172 1.00 79.50 241 SER A N 1
ATOM 1971 C CA . SER A 1 241 ? -19.153 -8.177 26.892 1.00 79.50 241 SER A CA 1
ATOM 1972 C C . SER A 1 241 ? -19.905 -6.857 27.104 1.00 79.50 241 SER A C 1
ATOM 1974 O O . SER A 1 241 ? -19.817 -6.261 28.177 1.00 79.50 241 SER A O 1
ATOM 1976 N N . ILE A 1 242 ? -20.714 -6.437 26.125 1.00 82.00 242 ILE A N 1
ATOM 1977 C CA . ILE A 1 242 ? -21.556 -5.236 26.236 1.00 82.00 242 ILE A CA 1
ATOM 1978 C C . ILE A 1 242 ? -22.622 -5.428 27.315 1.00 82.00 242 ILE A C 1
ATOM 1980 O O . ILE A 1 242 ? -22.813 -4.549 28.154 1.00 82.00 242 ILE A O 1
ATOM 1984 N N . ILE A 1 243 ? -23.283 -6.589 27.316 1.00 84.62 243 ILE A N 1
ATOM 1985 C CA . ILE A 1 243 ? -24.303 -6.936 28.312 1.00 84.62 243 ILE A CA 1
ATOM 1986 C C . ILE A 1 243 ? -23.685 -6.982 29.712 1.00 84.62 243 ILE A C 1
ATOM 1988 O O . ILE A 1 243 ? -24.215 -6.359 30.627 1.00 84.62 243 ILE A O 1
ATOM 1992 N N . SER A 1 244 ? -22.537 -7.645 29.876 1.00 86.19 244 SER A N 1
ATOM 1993 C CA . SER A 1 244 ? -21.825 -7.705 31.157 1.00 86.19 244 SER A CA 1
ATOM 1994 C C . SER A 1 244 ? -21.401 -6.322 31.649 1.00 86.19 244 SER A C 1
ATOM 1996 O O . SER A 1 244 ? -21.527 -6.028 32.836 1.00 86.19 244 SER A O 1
ATOM 1998 N N . PHE A 1 245 ? -20.941 -5.449 30.748 1.00 86.69 245 PHE A N 1
ATOM 1999 C CA . PHE A 1 245 ? -20.592 -4.070 31.087 1.00 86.69 245 PHE A CA 1
ATOM 2000 C C . PHE A 1 245 ? -21.817 -3.263 31.540 1.00 86.69 245 PHE A C 1
ATOM 2002 O O . PHE A 1 245 ? -21.755 -2.589 32.567 1.00 86.69 245 PHE A O 1
ATOM 2009 N N . LEU A 1 246 ? -22.940 -3.362 30.819 1.00 89.62 246 LEU A N 1
ATOM 2010 C CA . LEU A 1 246 ? -24.202 -2.708 31.185 1.00 89.62 246 LEU A CA 1
ATOM 2011 C C . LEU A 1 246 ? -24.731 -3.212 32.529 1.00 89.62 246 LEU A C 1
ATOM 2013 O O . LEU A 1 246 ? -25.072 -2.399 33.382 1.00 89.62 246 LEU A O 1
ATOM 2017 N N . ALA A 1 247 ? -24.740 -4.528 32.750 1.00 93.25 247 ALA A N 1
ATOM 2018 C CA . ALA A 1 247 ? -25.167 -5.124 34.011 1.00 93.25 247 ALA A CA 1
ATOM 2019 C C . ALA A 1 247 ? -24.311 -4.620 35.184 1.00 93.25 247 ALA A C 1
ATOM 2021 O O . ALA A 1 247 ? -24.850 -4.105 36.165 1.00 93.25 247 ALA A O 1
ATOM 2022 N N . ALA A 1 248 ? -22.980 -4.665 35.058 1.00 93.81 248 ALA A N 1
ATOM 2023 C CA . ALA A 1 248 ? -22.071 -4.144 36.079 1.00 93.81 248 ALA A CA 1
ATOM 2024 C C . ALA A 1 248 ? -22.300 -2.647 36.348 1.00 93.81 248 ALA A C 1
ATOM 2026 O O . ALA A 1 248 ? -22.365 -2.235 37.503 1.00 93.81 248 ALA A O 1
ATOM 2027 N N . PHE A 1 249 ? -22.487 -1.839 35.300 1.00 93.31 249 PHE A N 1
ATOM 2028 C CA . PHE A 1 249 ? -22.764 -0.408 35.426 1.00 93.31 249 PHE A CA 1
ATOM 2029 C C . PHE A 1 249 ? -24.099 -0.131 36.133 1.00 93.31 249 PHE A C 1
ATOM 2031 O O . PHE A 1 249 ? -24.162 0.727 37.012 1.00 93.31 249 PHE A O 1
ATOM 2038 N N . THR A 1 250 ? -25.154 -0.888 35.809 1.00 94.50 250 THR A N 1
ATOM 2039 C CA . THR A 1 250 ? -26.454 -0.772 36.489 1.00 94.50 250 THR A CA 1
ATOM 2040 C C . THR A 1 250 ? -26.371 -1.147 37.966 1.00 94.50 250 THR A C 1
ATOM 2042 O O . THR A 1 250 ? -26.890 -0.409 38.800 1.00 94.50 250 THR A O 1
ATOM 2045 N N . LEU A 1 251 ? -25.663 -2.229 38.311 1.00 96.50 251 LEU A N 1
ATOM 2046 C CA . LEU A 1 251 ? -25.429 -2.616 39.705 1.00 96.50 251 LEU A CA 1
ATOM 2047 C C . LEU A 1 251 ? -24.666 -1.526 40.464 1.00 96.50 251 LEU A C 1
ATOM 2049 O O . LEU A 1 251 ? -25.027 -1.198 41.589 1.00 96.50 251 LEU A O 1
ATOM 2053 N N . LEU A 1 252 ? -23.670 -0.907 39.830 1.00 95.88 252 LEU A N 1
ATOM 2054 C CA . LEU A 1 252 ? -22.887 0.176 40.422 1.00 95.88 252 LEU A CA 1
ATOM 2055 C C . LEU A 1 252 ? -23.770 1.405 40.728 1.00 95.88 252 LEU A C 1
ATOM 2057 O O . LEU A 1 252 ? -23.741 1.932 41.840 1.00 95.88 252 LEU A O 1
ATOM 2061 N N . ILE A 1 253 ? -24.635 1.812 39.793 1.00 95.50 253 ILE A N 1
ATOM 2062 C CA . ILE A 1 253 ? -25.612 2.893 40.024 1.00 95.50 253 ILE A CA 1
ATOM 2063 C C . ILE A 1 253 ? -26.547 2.549 41.189 1.00 95.50 253 ILE A C 1
ATOM 2065 O O . ILE A 1 253 ? -26.746 3.380 42.076 1.00 95.50 253 ILE A O 1
ATOM 2069 N N . LEU A 1 254 ? -27.083 1.325 41.220 1.00 95.25 254 LEU A N 1
ATOM 2070 C CA . LEU A 1 254 ? -27.953 0.870 42.307 1.00 95.25 254 LEU A CA 1
ATOM 2071 C C . LEU A 1 254 ? -27.238 0.926 43.663 1.00 95.25 254 LEU A C 1
ATOM 2073 O O . LEU A 1 254 ? -27.820 1.417 44.628 1.00 95.25 254 LEU A O 1
ATOM 2077 N N . THR A 1 255 ? -25.967 0.514 43.736 1.00 95.81 255 THR A N 1
ATOM 2078 C CA . THR A 1 255 ? -25.189 0.595 44.984 1.00 95.81 255 THR A CA 1
ATOM 2079 C C . THR A 1 255 ? -24.964 2.032 45.451 1.00 95.81 255 THR A C 1
ATOM 2081 O O . THR A 1 255 ? -25.080 2.300 46.647 1.00 95.81 255 THR A O 1
ATOM 2084 N N . PHE A 1 256 ? -24.712 2.982 44.541 1.00 94.06 256 PHE A N 1
ATOM 2085 C CA . PHE A 1 256 ? -24.594 4.397 44.909 1.00 94.06 256 PHE A CA 1
ATOM 2086 C C . PHE A 1 256 ? -25.908 4.957 45.455 1.00 94.06 256 PHE A C 1
ATOM 2088 O O . PHE A 1 256 ? -25.898 5.645 46.475 1.00 94.06 256 PHE A O 1
ATOM 2095 N N . ILE A 1 257 ? -27.033 4.631 44.812 1.00 94.75 257 ILE A N 1
ATOM 2096 C CA . ILE A 1 257 ? -28.366 5.046 45.265 1.00 94.75 257 ILE A CA 1
ATOM 2097 C C . ILE A 1 257 ? -28.651 4.473 46.658 1.00 94.75 257 ILE A C 1
ATOM 2099 O O . ILE A 1 257 ? -29.023 5.217 47.563 1.00 94.75 257 ILE A O 1
ATOM 2103 N N . GLN A 1 258 ? -28.420 3.171 46.854 1.00 92.44 258 GLN A N 1
ATOM 2104 C CA . GLN A 1 258 ? -28.611 2.498 48.140 1.00 92.44 258 GLN A CA 1
ATOM 2105 C C . GLN A 1 258 ? -27.746 3.119 49.246 1.00 92.44 258 GLN A C 1
ATOM 2107 O O . GLN A 1 258 ? -28.244 3.386 50.337 1.00 92.44 258 GLN A O 1
ATOM 2112 N N . THR A 1 259 ? -26.473 3.396 48.953 1.00 94.06 259 THR A N 1
ATOM 2113 C CA . THR A 1 259 ? -25.549 4.023 49.910 1.00 94.06 259 THR A CA 1
ATOM 2114 C C . THR A 1 259 ? -26.009 5.437 50.274 1.00 94.06 259 THR A C 1
ATOM 2116 O O . THR A 1 259 ? -26.011 5.801 51.448 1.00 94.06 259 THR A O 1
ATOM 2119 N N . GLY A 1 260 ? -26.477 6.222 49.298 1.00 92.88 260 GLY A N 1
ATOM 2120 C CA . GLY A 1 260 ? -27.039 7.551 49.547 1.00 92.88 260 GLY A CA 1
ATOM 2121 C C . GLY A 1 260 ? -28.258 7.510 50.471 1.00 92.88 260 GLY A C 1
ATOM 2122 O O . GLY A 1 260 ? -28.302 8.248 51.452 1.00 92.88 260 GLY A O 1
ATOM 2123 N N . PHE A 1 261 ? -29.207 6.602 50.220 1.00 89.38 261 PHE A N 1
ATOM 2124 C CA . PHE A 1 261 ? -30.363 6.419 51.105 1.00 89.38 261 PHE A CA 1
ATOM 2125 C C . PHE A 1 261 ? -29.964 5.969 52.516 1.00 89.38 261 PHE A C 1
ATOM 2127 O O . PHE A 1 261 ? -30.550 6.448 53.479 1.00 89.38 261 PHE A O 1
ATOM 2134 N N . SER A 1 262 ? -28.945 5.114 52.656 1.00 83.50 262 SER A N 1
ATOM 2135 C CA . SER A 1 262 ? -28.471 4.655 53.972 1.00 83.50 262 SER A CA 1
ATOM 2136 C C . SER A 1 262 ? -27.760 5.721 54.812 1.00 83.50 262 SER A C 1
ATOM 2138 O O . SER A 1 262 ? -27.627 5.539 56.012 1.00 83.50 262 SER A O 1
ATOM 2140 N N . ILE A 1 263 ? -27.280 6.807 54.196 1.00 89.88 263 ILE A N 1
ATOM 2141 C CA . ILE A 1 263 ? -26.622 7.923 54.899 1.00 89.88 263 ILE A CA 1
ATOM 2142 C C . ILE A 1 263 ? -27.641 8.995 55.318 1.00 89.88 263 ILE A C 1
ATOM 2144 O O . ILE A 1 263 ? -27.405 9.731 56.272 1.00 89.88 263 ILE A O 1
ATOM 2148 N N . VAL A 1 264 ? -28.748 9.119 54.578 1.00 85.19 264 VAL A N 1
ATOM 2149 C CA . VAL A 1 264 ? -29.804 10.118 54.826 1.00 85.19 264 VAL A CA 1
ATOM 2150 C C . VAL A 1 264 ? -30.893 9.594 55.775 1.00 85.19 264 VAL A C 1
ATOM 2152 O O . VAL A 1 264 ? -31.563 10.402 56.417 1.00 85.19 264 VAL A O 1
ATOM 2155 N N . SER A 1 265 ? -31.078 8.272 55.854 1.00 69.06 265 SER A N 1
ATOM 2156 C CA . SER A 1 265 ? -31.958 7.598 56.823 1.00 69.06 265 SER A CA 1
ATOM 2157 C C . SER A 1 265 ? -31.271 7.357 58.160 1.00 69.06 265 SER A C 1
ATOM 2159 O O . SER A 1 265 ? -32.040 7.216 59.138 1.00 69.06 265 SER A O 1
#

Sequence (265 aa):
MTEQTSDPISIRIDEDLAHLSSTISKPHIFRVPARLRLENEQAYEPEIVAIGPYHHGLIHEVFCSSFAEMVPPRVPERNGGNPELEFIKCTTELRDAGIKFKILTESTSLLDIKFENGVLKIPPFIVDDNTESIFRNLIAYEQYLPSIYCRYVTDYMIFMDRLVNSAKDAAKLRKYGIIDNWLGDDEVVSIMFNRIANKICINSTMFCYWKVFKNVNKYCGKHRNIWLAKLRRNYFNSPWSIISFLAAFTLLILTFIQTGFSIVS

Secondary structure (DSSP, 8-state):
-------HHHHHHHHHHHHHHTTS-----PPPPHHHHTT-SGGGS-SS---STTHHHHHHHHHHHHHHHHSPP-----SS------PPPPHHHHHHTT-EEEE--S-S-TT--EEETTEEEE--EEE-TTHHHHHHHHHHHHHHS-TTS--HHHHHHHHHHHH-SSHHHHHHHHHTTSEEE-SS-HHHHHHHHHHHHTT----TTS-TTHHHHHHHHHHHT-HHHHHHHHHHHHTTTSHHHHHHHHHHHHHHHHHHHHHHHHHH-

Organism: NCBI:txid561372